Protein AF-A0A356QVY4-F1 (afdb_monomer)

Nearest PDB structures (foldseek):
  1sdi-assembly1_A  TM=8.792E-01  e=8.463E-07  Escherichia coli

Sequence (184 aa):
ARRGHGQPEPLRCALESILVLNENDTEMALGGVQGVYAGLPDIARKSPDPSAVERLRYAIAMIDIQKRLRRDTTAASRLRSQLEEIRDGKTIQDPVSPEGIAVFADIYSATVSLLSPKIVIRGSERHLKDETIVLKVRAVLLAGVRAAYLFHELGGRKWQILLGRKRLADSARRLLDAHSMGGY

Foldseek 3Di:
DAPPDDDPQLLQLLLQLLLVPDDLPPCNSQVHLRNCVVLLVLLLDPDHDPVSVLVVVLLLFLLVLLVVCVVVPVLVVVLVVLSVCCNVVVQDVGCPDLSNLQSLLVSLVVGSCVDPDHSDDDDDPVQVPDPSSSSSVSSSSSSSSSVSVSCVSVVHDSVCVVVVSVVSSVVSVVSNVVVVVPPD

Solvent-accessible surface area (backbone atoms only — not comparable to full-atom values): 10174 Å² total; per-residue (Å²): 113,91,70,90,65,72,62,70,60,34,50,40,25,38,45,50,29,55,64,55,81,81,69,88,48,62,48,72,43,34,47,41,69,66,22,48,46,87,54,29,65,59,47,36,43,92,75,67,52,76,66,44,53,48,52,50,50,51,55,52,41,26,40,51,32,36,56,47,40,72,70,36,59,67,61,40,50,51,54,49,52,54,45,50,50,41,64,74,64,57,71,50,88,44,56,78,37,75,65,25,24,42,54,38,19,50,52,23,59,78,47,65,63,74,47,60,69,75,86,80,83,88,60,61,68,80,49,69,71,35,64,71,51,46,28,48,50,34,22,52,51,41,18,47,28,44,51,31,45,53,38,42,75,75,70,47,54,76,64,53,58,71,75,32,45,66,62,49,15,53,52,28,42,52,53,53,52,50,54,70,72,62,76,124

Secondary structure (DSSP, 8-state):
--SS---HHHHHHHHHTTT--S---H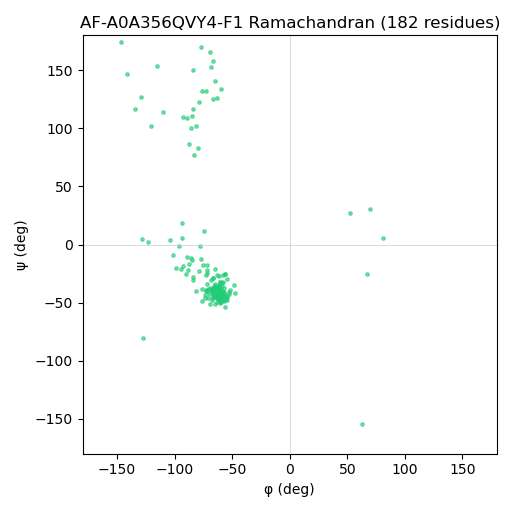HHHTTHHHHHGGGHHHHH-SS--HHHHHHHHHHHHHHHHHHHHHH-HHHHHHHHHHHHHHHHTT--S-TTSHHHHHHHHHHHHHTGGGSSS-------HHHHS-HHHHHHHHHHHHHHHHHHHHHHHTT--HHHHHH-HHHHHHHHHHHHHHHHHS--

Structure (mmCIF, N/CA/C/O backbone):
data_AF-A0A356QVY4-F1
#
_entry.id   AF-A0A356QVY4-F1
#
loop_
_atom_site.group_PDB
_atom_site.id
_atom_site.type_symbol
_atom_site.label_atom_id
_atom_site.label_alt_id
_atom_site.label_comp_id
_atom_site.labe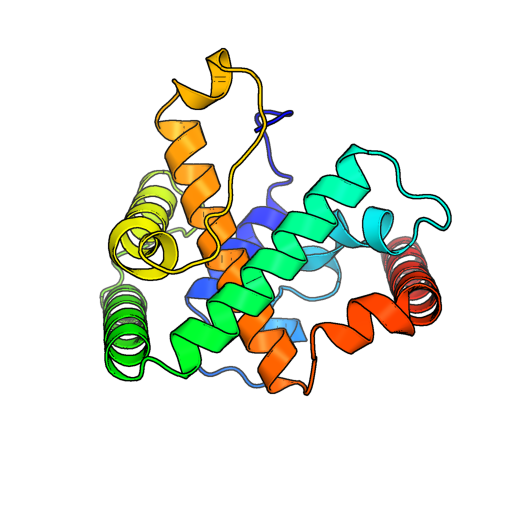l_asym_id
_atom_site.label_entity_id
_atom_site.label_seq_id
_atom_site.pdbx_PDB_ins_code
_atom_site.Cartn_x
_atom_site.Cartn_y
_atom_site.Cartn_z
_atom_site.occupancy
_atom_site.B_iso_or_equiv
_atom_site.auth_seq_id
_atom_site.auth_comp_id
_atom_site.auth_asym_id
_atom_site.auth_atom_id
_atom_site.pdbx_PDB_model_num
ATOM 1 N N . ALA A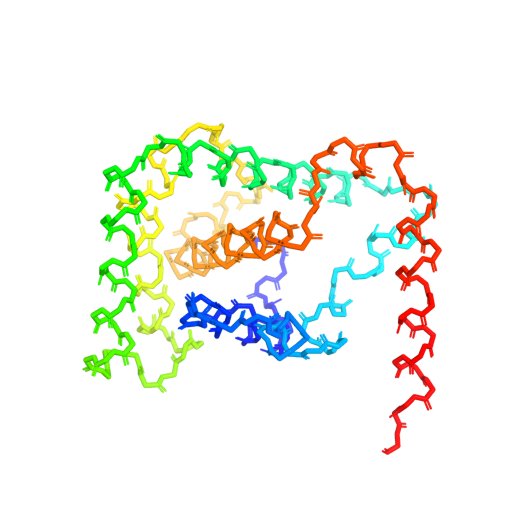 1 1 ? 13.465 5.519 3.111 1.00 36.59 1 ALA A N 1
ATOM 2 C CA . ALA A 1 1 ? 14.510 4.638 3.684 1.00 36.59 1 ALA A CA 1
ATOM 3 C C . ALA A 1 1 ? 15.919 4.873 3.114 1.00 36.59 1 ALA A C 1
ATOM 5 O O . ALA A 1 1 ? 16.826 5.065 3.909 1.00 36.59 1 ALA A O 1
ATOM 6 N N . ARG A 1 2 ? 16.149 4.871 1.783 1.00 35.56 2 ARG A N 1
ATOM 7 C CA . ARG A 1 2 ? 17.510 5.079 1.214 1.00 35.56 2 ARG A CA 1
ATOM 8 C C . ARG A 1 2 ? 17.842 6.491 0.715 1.00 35.56 2 ARG A C 1
ATOM 10 O O . ARG A 1 2 ? 19.018 6.788 0.589 1.00 35.56 2 ARG A O 1
ATOM 17 N N . ARG A 1 3 ? 16.852 7.344 0.420 1.00 38.41 3 ARG A N 1
ATOM 18 C CA . ARG A 1 3 ? 17.091 8.674 -0.186 1.00 38.41 3 ARG A CA 1
ATOM 19 C C . ARG A 1 3 ? 16.535 9.877 0.589 1.00 38.41 3 ARG A C 1
ATOM 21 O O . ARG A 1 3 ? 16.659 10.985 0.101 1.00 38.41 3 ARG A O 1
ATOM 28 N N . GLY A 1 4 ? 15.918 9.688 1.760 1.00 35.03 4 GLY A N 1
ATOM 29 C CA . GLY A 1 4 ? 15.381 10.792 2.585 1.00 35.03 4 GLY A CA 1
ATOM 30 C C . GLY A 1 4 ? 14.180 11.567 2.005 1.00 35.03 4 GLY A C 1
ATOM 31 O O . GLY A 1 4 ? 13.358 12.046 2.777 1.00 35.03 4 GLY A O 1
ATOM 32 N N . HIS A 1 5 ? 14.009 11.599 0.679 1.00 40.16 5 HIS A N 1
ATOM 33 C CA . HIS A 1 5 ? 12.967 12.341 -0.034 1.00 40.16 5 HIS A CA 1
ATOM 34 C C . HIS A 1 5 ? 12.227 11.420 -1.021 1.00 40.16 5 HIS A C 1
ATOM 36 O O . HIS A 1 5 ? 12.857 10.716 -1.815 1.00 40.16 5 HIS A O 1
ATOM 42 N N . GLY A 1 6 ? 10.895 11.379 -0.940 1.00 47.28 6 GLY A N 1
ATOM 43 C CA . GLY A 1 6 ? 10.041 10.913 -2.038 1.00 47.28 6 GLY A CA 1
ATOM 44 C C . GLY A 1 6 ? 9.813 12.074 -3.004 1.00 47.28 6 GLY A C 1
ATOM 45 O O . GLY A 1 6 ? 9.844 13.222 -2.566 1.00 47.28 6 GLY A O 1
ATOM 46 N N . GLN A 1 7 ? 9.624 11.803 -4.297 1.00 54.31 7 GLN A N 1
ATOM 47 C CA . GLN A 1 7 ? 9.154 12.850 -5.210 1.00 54.31 7 GLN A CA 1
ATOM 48 C C . GLN A 1 7 ? 7.783 13.350 -4.702 1.00 54.31 7 GLN A C 1
ATOM 50 O O . GLN A 1 7 ? 6.978 12.498 -4.302 1.00 54.31 7 GLN A O 1
ATOM 55 N N . PRO A 1 8 ? 7.544 14.673 -4.629 1.00 59.75 8 PRO A N 1
ATOM 56 C CA . PRO A 1 8 ? 6.391 15.238 -3.921 1.00 59.75 8 PRO A CA 1
ATOM 57 C C . PRO A 1 8 ? 5.054 14.703 -4.444 1.00 59.75 8 PRO A C 1
ATOM 59 O O . PRO A 1 8 ? 4.178 14.345 -3.660 1.00 59.75 8 PRO A O 1
ATOM 62 N N . GLU A 1 9 ? 4.934 14.573 -5.762 1.00 70.75 9 GLU A N 1
ATOM 63 C CA . GLU A 1 9 ? 3.690 14.268 -6.459 1.00 70.75 9 GLU A CA 1
ATOM 64 C C . GLU A 1 9 ? 3.301 12.784 -6.334 1.00 70.75 9 GLU A C 1
ATOM 66 O O . GLU A 1 9 ? 2.181 12.517 -5.895 1.00 70.75 9 GLU A O 1
ATOM 71 N N . PRO A 1 10 ? 4.189 11.793 -6.577 1.00 77.19 10 PRO A N 1
ATOM 72 C CA . PRO A 1 10 ? 3.863 10.387 -6.325 1.00 77.19 10 PRO A CA 1
ATOM 73 C C . PRO A 1 10 ? 3.565 10.085 -4.854 1.00 77.19 10 PRO A C 1
ATOM 75 O O . PRO A 1 10 ? 2.715 9.248 -4.553 1.00 77.19 10 PRO A O 1
ATOM 78 N N . LEU A 1 11 ? 4.260 10.748 -3.920 1.00 81.62 11 LEU A N 1
ATOM 79 C CA . LEU A 1 11 ? 3.994 10.572 -2.492 1.00 81.62 11 LEU A CA 1
ATOM 80 C C . LEU A 1 11 ? 2.617 11.124 -2.119 1.00 81.62 11 LEU A C 1
ATOM 82 O O . LEU A 1 11 ? 1.866 10.438 -1.429 1.00 81.62 11 LEU A O 1
ATOM 86 N N . ARG A 1 12 ? 2.291 12.332 -2.591 1.00 88.00 12 ARG A N 1
ATOM 87 C CA . ARG A 1 12 ? 0.981 12.951 -2.391 1.00 88.00 12 ARG A CA 1
ATOM 88 C C . ARG A 1 12 ? -0.136 12.055 -2.918 1.00 88.00 12 ARG A C 1
ATOM 90 O O . ARG A 1 12 ? -0.993 11.669 -2.131 1.00 88.00 12 ARG A O 1
ATOM 97 N N . CYS A 1 13 ? -0.050 11.625 -4.179 1.00 85.25 13 CYS A N 1
ATOM 98 C CA . CYS A 1 13 ? -1.049 10.743 -4.793 1.00 85.25 13 CYS A CA 1
ATOM 99 C C . CYS A 1 13 ? -1.214 9.436 -4.001 1.00 85.25 13 CYS A C 1
ATOM 101 O O . CYS A 1 13 ? -2.328 8.985 -3.747 1.00 85.25 13 CYS A O 1
ATOM 103 N N . ALA A 1 14 ? -0.105 8.833 -3.556 1.00 85.94 14 ALA A N 1
ATOM 104 C CA . ALA A 1 14 ? -0.154 7.613 -2.759 1.00 85.94 14 ALA A CA 1
ATOM 105 C C . ALA A 1 14 ? -0.886 7.823 -1.422 1.00 85.94 14 ALA A C 1
ATOM 107 O O . ALA A 1 14 ? -1.720 6.996 -1.055 1.00 85.94 14 ALA A O 1
ATOM 108 N N . LEU A 1 15 ? -0.600 8.907 -0.695 1.00 89.50 15 LEU A N 1
ATOM 109 C CA . LEU A 1 15 ? -1.249 9.178 0.592 1.00 89.50 15 LEU A CA 1
ATOM 110 C C . LEU A 1 15 ? -2.712 9.610 0.427 1.00 89.50 15 LEU A C 1
ATOM 112 O O . LEU A 1 15 ? -3.561 9.146 1.180 1.00 89.50 15 LEU A O 1
ATOM 116 N N . GLU A 1 16 ? -3.031 10.414 -0.585 1.00 89.12 16 GLU A N 1
ATOM 117 C CA . GLU A 1 16 ? -4.409 10.802 -0.915 1.00 89.12 16 GLU A CA 1
ATOM 118 C C . GLU A 1 16 ? -5.273 9.582 -1.258 1.00 89.12 16 GLU A C 1
ATOM 120 O O . GLU A 1 16 ? -6.401 9.472 -0.773 1.00 89.12 16 GLU A O 1
ATOM 125 N N . SER A 1 17 ? -4.711 8.593 -1.966 1.00 88.00 17 SER A N 1
ATOM 126 C CA . SER A 1 17 ? -5.421 7.353 -2.311 1.00 88.00 17 SER A CA 1
ATOM 127 C C . SER A 1 17 ? -5.972 6.591 -1.096 1.00 88.00 17 SER A C 1
ATOM 129 O O . SER A 1 17 ? -6.954 5.855 -1.224 1.00 88.00 17 SER A O 1
ATOM 131 N N . ILE A 1 18 ? -5.378 6.769 0.097 1.00 88.88 18 ILE A N 1
ATOM 132 C CA . ILE A 1 18 ? -5.818 6.130 1.349 1.00 88.88 18 ILE A CA 1
ATOM 133 C C . ILE A 1 18 ? -7.247 6.560 1.714 1.00 88.88 18 ILE A C 1
ATOM 135 O O . ILE A 1 18 ? -8.017 5.737 2.210 1.00 88.88 18 ILE A O 1
ATOM 139 N N . LEU A 1 19 ? -7.602 7.823 1.461 1.00 86.50 19 LEU A N 1
ATOM 140 C CA . LEU A 1 19 ? -8.903 8.405 1.818 1.00 86.50 19 LEU A CA 1
ATOM 141 C C . LEU A 1 19 ? -9.960 8.229 0.719 1.00 86.50 19 LEU A C 1
ATOM 143 O O . LEU A 1 19 ? -11.156 8.424 0.952 1.00 86.50 19 LEU A O 1
ATOM 147 N N . VAL A 1 20 ? -9.538 7.798 -0.466 1.00 83.12 20 VAL A N 1
ATOM 148 C CA . VAL A 1 20 ? -10.415 7.462 -1.583 1.00 83.12 20 VAL A CA 1
ATOM 149 C C . VAL A 1 20 ? -10.998 6.065 -1.348 1.00 83.12 20 VAL A C 1
ATOM 151 O O . VAL A 1 20 ? -10.455 5.064 -1.809 1.00 83.12 20 VAL A O 1
ATOM 154 N N . LEU A 1 21 ? -12.076 5.959 -0.566 1.00 74.06 21 LEU A N 1
ATOM 155 C CA . LEU A 1 21 ? -12.613 4.663 -0.106 1.00 74.06 21 LEU A CA 1
ATOM 156 C C . LEU A 1 21 ? -13.636 4.010 -1.049 1.00 74.06 21 LEU A C 1
ATOM 158 O O . LEU A 1 21 ? -13.847 2.803 -0.956 1.00 74.06 21 LEU A O 1
ATOM 162 N N . ASN A 1 22 ? -14.279 4.789 -1.924 1.00 66.00 22 ASN A N 1
ATOM 163 C CA . ASN A 1 22 ? -15.424 4.342 -2.732 1.00 66.00 22 ASN A CA 1
ATOM 164 C C . ASN A 1 22 ? -15.275 4.621 -4.240 1.00 66.00 22 ASN A C 1
ATOM 166 O O . ASN A 1 22 ? -16.228 4.398 -4.985 1.00 66.00 22 ASN A O 1
ATOM 170 N N . GLU A 1 23 ? -14.135 5.133 -4.711 1.00 61.88 23 GLU A N 1
ATOM 171 C CA . GLU A 1 23 ? -13.977 5.398 -6.145 1.00 61.88 23 GLU A CA 1
ATOM 172 C C . GLU A 1 23 ? -13.674 4.109 -6.903 1.00 61.88 23 GLU A C 1
ATOM 174 O O . GLU A 1 23 ? -12.690 3.415 -6.643 1.00 61.88 23 GLU A O 1
ATOM 179 N N . ASN A 1 24 ? -14.537 3.826 -7.878 1.00 56.84 24 ASN A N 1
ATOM 180 C CA . ASN A 1 24 ? -14.315 2.790 -8.882 1.00 56.84 24 ASN A CA 1
ATOM 181 C C . ASN A 1 24 ? -13.323 3.252 -9.964 1.00 56.84 24 ASN A C 1
ATOM 183 O O . ASN A 1 24 ? -12.853 2.430 -10.751 1.00 56.84 24 ASN A O 1
ATOM 187 N N . ASP A 1 25 ? -13.005 4.551 -10.006 1.00 67.62 25 ASP A N 1
ATOM 188 C CA . ASP A 1 25 ? -12.012 5.108 -10.913 1.00 67.62 25 ASP A CA 1
ATOM 189 C C . ASP A 1 25 ? -10.617 5.003 -10.290 1.00 67.62 25 ASP A C 1
ATOM 191 O O . ASP A 1 25 ? -10.204 5.765 -9.419 1.00 67.62 25 ASP A O 1
ATOM 195 N N . THR A 1 26 ? -9.886 3.992 -10.742 1.00 69.56 26 THR A N 1
ATOM 196 C CA . THR A 1 26 ? -8.538 3.697 -10.253 1.00 69.56 26 THR A CA 1
ATOM 197 C C . THR A 1 26 ? -7.512 4.706 -10.751 1.00 69.56 26 THR A C 1
ATOM 199 O O . THR A 1 26 ? -6.475 4.884 -10.114 1.00 69.56 26 THR A O 1
ATOM 202 N N . GLU A 1 27 ? -7.778 5.328 -11.901 1.00 72.12 27 GLU A N 1
ATOM 203 C CA . GLU A 1 27 ? -6.905 6.341 -12.473 1.00 72.12 27 GLU A CA 1
ATOM 204 C C . GLU A 1 27 ? -6.995 7.608 -11.629 1.00 72.12 27 GLU A C 1
ATOM 206 O O . GLU A 1 27 ? -5.965 8.113 -11.190 1.00 72.12 27 GLU A O 1
ATOM 211 N N . MET A 1 28 ? -8.210 8.034 -11.277 1.00 70.12 28 MET A N 1
ATOM 212 C CA . MET A 1 28 ? -8.427 9.133 -10.335 1.00 70.12 28 MET A CA 1
ATOM 213 C C . MET A 1 28 ? -7.830 8.825 -8.954 1.00 70.12 28 MET A C 1
ATOM 215 O O . MET A 1 28 ? -7.036 9.615 -8.442 1.00 70.12 28 MET A O 1
ATOM 219 N N . ALA A 1 29 ? -8.099 7.635 -8.402 1.00 73.94 29 ALA A N 1
ATOM 220 C CA . ALA A 1 29 ? -7.627 7.249 -7.071 1.00 73.94 29 ALA A CA 1
ATOM 221 C C . ALA A 1 29 ? -6.093 7.210 -6.935 1.00 73.94 29 ALA A C 1
ATOM 223 O O . ALA A 1 29 ? -5.569 7.361 -5.832 1.00 73.94 29 ALA A O 1
ATOM 224 N N . LEU A 1 30 ? -5.366 6.970 -8.031 1.00 76.62 30 LEU A N 1
ATOM 225 C CA . LEU A 1 30 ? -3.901 6.914 -8.048 1.00 76.62 30 LEU A CA 1
ATOM 226 C C . LEU A 1 30 ? -3.247 8.164 -8.651 1.00 76.62 30 LEU A C 1
ATOM 228 O O . LEU A 1 30 ? -2.025 8.177 -8.773 1.00 76.62 30 LEU A O 1
ATOM 232 N N . GLY A 1 31 ? -4.009 9.199 -9.021 1.00 74.62 31 GLY A N 1
ATOM 233 C CA . GLY A 1 31 ? -3.464 10.417 -9.635 1.00 74.62 31 GLY A CA 1
ATOM 234 C C . GLY A 1 31 ? -2.940 10.209 -11.063 1.00 74.62 31 GLY A C 1
ATOM 235 O O . GLY A 1 31 ? -1.968 10.840 -11.486 1.00 74.62 31 GLY A O 1
ATOM 236 N N . GLY A 1 32 ? -3.543 9.279 -11.801 1.00 78.94 32 GLY A N 1
ATOM 237 C CA . GLY A 1 32 ? -3.196 8.933 -13.173 1.00 78.94 32 GLY A CA 1
ATOM 238 C C . GLY A 1 32 ? -1.786 8.370 -13.324 1.00 78.94 32 GLY A C 1
ATOM 239 O O . GLY A 1 32 ? -1.189 7.817 -12.397 1.00 78.94 32 GLY A O 1
ATOM 240 N N . VAL A 1 33 ? -1.215 8.527 -14.521 1.00 76.81 33 VAL A N 1
ATOM 241 C CA . VAL A 1 33 ? 0.164 8.089 -14.802 1.00 76.81 33 VAL A CA 1
ATOM 242 C C . VAL A 1 33 ? 1.178 8.807 -13.903 1.00 76.81 33 VAL A C 1
ATOM 244 O O . VAL A 1 33 ? 2.169 8.195 -13.509 1.00 76.81 33 VAL A O 1
ATOM 247 N N . GLN A 1 34 ? 0.911 10.062 -13.526 1.00 75.06 34 GLN A N 1
ATOM 248 C CA . GLN A 1 34 ? 1.791 10.880 -12.685 1.00 75.06 34 GLN A CA 1
ATOM 249 C C . GLN A 1 34 ? 1.995 10.270 -11.295 1.00 75.06 34 GLN A C 1
ATOM 251 O O . GLN A 1 34 ? 3.130 10.146 -10.831 1.00 75.06 34 GLN A O 1
ATOM 256 N N . GLY A 1 35 ? 0.918 9.816 -10.649 1.00 75.69 35 GLY A N 1
ATOM 257 C CA . GLY A 1 35 ? 1.009 9.262 -9.298 1.00 75.69 35 GLY A CA 1
ATOM 258 C C . GLY A 1 35 ? 1.675 7.883 -9.227 1.00 75.69 35 GLY A C 1
ATOM 259 O O . GLY A 1 35 ? 2.245 7.526 -8.196 1.00 75.69 35 GLY A O 1
ATOM 260 N N . VAL A 1 36 ? 1.704 7.127 -10.333 1.00 79.88 36 VAL A N 1
ATOM 261 C CA . VAL A 1 36 ? 2.374 5.811 -10.401 1.00 79.88 36 VAL A CA 1
ATOM 262 C C . VAL A 1 36 ? 3.742 5.841 -11.086 1.00 79.88 36 VAL A C 1
ATOM 264 O O . VAL A 1 36 ? 4.479 4.850 -11.017 1.00 79.88 36 VAL A O 1
ATOM 267 N N . TYR A 1 37 ? 4.114 6.963 -11.715 1.00 79.56 37 TYR A N 1
ATOM 268 C CA . TYR A 1 37 ? 5.312 7.091 -12.551 1.00 79.56 37 TYR A CA 1
ATOM 269 C C . TYR A 1 37 ? 6.586 6.636 -11.836 1.00 79.56 37 TYR A C 1
ATOM 271 O O . TYR A 1 37 ? 7.388 5.904 -12.410 1.00 79.56 37 TYR A O 1
ATOM 279 N N . ALA A 1 38 ? 6.739 6.967 -10.550 1.00 80.44 38 ALA A N 1
ATOM 280 C CA . ALA A 1 38 ? 7.918 6.603 -9.764 1.00 80.44 38 ALA A CA 1
ATOM 281 C C . ALA A 1 38 ? 8.186 5.083 -9.696 1.00 80.44 38 ALA A C 1
ATOM 283 O O . ALA A 1 38 ? 9.334 4.674 -9.513 1.00 80.44 38 ALA A O 1
ATOM 284 N N . GLY A 1 39 ? 7.157 4.239 -9.843 1.00 80.31 39 GLY A N 1
ATOM 285 C CA . GLY A 1 39 ? 7.285 2.777 -9.836 1.00 80.31 39 GLY A CA 1
ATOM 286 C C . GLY A 1 39 ? 7.426 2.142 -11.224 1.00 80.31 39 GLY A C 1
ATOM 287 O O . GLY A 1 39 ? 7.936 1.023 -11.338 1.00 80.31 39 GLY A O 1
ATOM 288 N N . LEU A 1 40 ? 7.013 2.837 -12.290 1.00 83.38 40 LEU A N 1
ATOM 289 C CA . LEU A 1 40 ? 7.005 2.292 -13.652 1.00 83.38 40 LEU A CA 1
ATOM 290 C C . LEU A 1 40 ? 8.397 1.864 -14.160 1.00 83.38 40 LEU A C 1
ATOM 292 O O . LEU A 1 40 ? 8.483 0.775 -14.737 1.00 83.38 40 LEU A O 1
ATOM 296 N N . PRO A 1 41 ? 9.504 2.603 -13.917 1.00 85.06 41 PRO A N 1
ATOM 297 C CA . PRO A 1 41 ? 10.836 2.189 -14.359 1.00 85.06 41 PRO A CA 1
ATOM 298 C C . PRO A 1 41 ? 11.266 0.832 -13.798 1.00 85.06 41 PRO A C 1
ATOM 300 O O . PRO A 1 41 ? 11.907 0.045 -14.493 1.00 85.06 41 PRO A O 1
ATOM 303 N N . ASP A 1 42 ? 10.895 0.516 -12.557 1.00 84.00 42 ASP A N 1
ATOM 304 C CA . ASP A 1 42 ? 11.228 -0.769 -11.934 1.00 84.00 42 ASP A CA 1
ATOM 305 C C . ASP A 1 42 ? 10.428 -1.923 -12.532 1.00 84.00 42 ASP A C 1
ATOM 307 O O . ASP A 1 42 ? 10.924 -3.048 -12.682 1.00 84.00 42 ASP A O 1
ATOM 311 N N . ILE A 1 43 ? 9.186 -1.640 -12.920 1.00 85.00 43 ILE A N 1
ATOM 312 C CA . ILE A 1 43 ? 8.327 -2.608 -13.587 1.00 85.00 43 ILE A CA 1
ATOM 313 C C . ILE A 1 43 ? 8.817 -2.842 -15.023 1.00 85.00 43 ILE A C 1
ATOM 315 O O . ILE A 1 43 ? 8.868 -3.997 -15.441 1.00 85.00 43 ILE A O 1
ATOM 319 N N . ALA A 1 44 ? 9.247 -1.800 -15.739 1.00 85.69 44 ALA A N 1
ATOM 320 C CA . ALA A 1 44 ? 9.690 -1.865 -17.135 1.00 85.69 44 ALA A CA 1
ATOM 321 C C . ALA A 1 44 ? 11.053 -2.560 -17.345 1.00 85.69 44 ALA A C 1
ATOM 323 O O . ALA A 1 44 ? 11.394 -2.957 -18.465 1.00 85.69 44 ALA A O 1
ATOM 324 N N . ARG A 1 45 ? 11.863 -2.719 -16.289 1.00 82.50 45 ARG A N 1
ATOM 325 C CA . ARG A 1 45 ? 13.193 -3.344 -16.379 1.00 82.50 45 ARG A CA 1
ATOM 326 C C . ARG A 1 45 ? 13.114 -4.830 -16.734 1.00 82.50 45 ARG A C 1
ATOM 328 O O . ARG A 1 45 ? 12.532 -5.628 -16.000 1.00 82.50 45 ARG A O 1
ATOM 335 N N . LYS A 1 46 ? 13.816 -5.208 -17.810 1.00 76.38 46 LYS A N 1
ATOM 336 C CA . LYS A 1 46 ? 14.017 -6.610 -18.225 1.00 76.38 46 LYS A CA 1
ATOM 337 C C . LYS A 1 46 ? 14.895 -7.393 -17.240 1.00 76.38 46 LYS A C 1
ATOM 339 O O . LYS A 1 46 ? 14.605 -8.551 -16.971 1.00 76.38 46 LYS A O 1
ATOM 344 N N . SER A 1 47 ? 15.929 -6.750 -16.690 1.00 81.00 47 SER A N 1
ATOM 345 C CA . SER A 1 47 ? 16.810 -7.311 -15.657 1.00 81.00 47 SER A CA 1
ATOM 346 C C . SER A 1 47 ? 16.747 -6.430 -14.400 1.00 81.00 47 SER A C 1
ATOM 348 O O . SER A 1 47 ? 17.287 -5.319 -14.409 1.00 81.00 47 SER A O 1
ATOM 350 N N . PRO A 1 48 ? 16.001 -6.835 -13.356 1.00 78.50 48 PRO A N 1
ATOM 351 C CA . PRO A 1 48 ? 15.854 -6.045 -12.140 1.00 78.50 48 PRO A CA 1
ATOM 352 C C . PRO A 1 48 ? 17.113 -6.139 -11.269 1.00 78.50 48 PRO A C 1
ATOM 354 O O . PRO A 1 48 ? 17.605 -7.228 -10.985 1.00 78.50 48 PRO A O 1
ATOM 357 N N . ASP A 1 49 ? 17.603 -4.992 -10.797 1.00 84.75 49 ASP A N 1
ATOM 358 C CA . ASP A 1 49 ? 18.670 -4.947 -9.795 1.00 84.75 49 ASP A CA 1
ATOM 359 C C . ASP A 1 49 ? 18.170 -5.451 -8.418 1.00 84.75 49 ASP A C 1
ATOM 361 O O . ASP A 1 49 ? 16.954 -5.551 -8.195 1.00 84.75 49 ASP A O 1
ATOM 365 N N . PRO A 1 50 ? 19.065 -5.753 -7.455 1.00 85.06 50 PRO A N 1
ATOM 366 C CA . PRO A 1 50 ? 18.659 -6.245 -6.136 1.00 85.06 50 PRO A CA 1
ATOM 367 C C . PRO A 1 50 ? 17.646 -5.350 -5.406 1.00 85.06 50 PRO A C 1
ATOM 369 O O . PRO A 1 50 ? 16.809 -5.855 -4.656 1.00 85.06 50 PRO A O 1
ATOM 372 N N . SER A 1 51 ? 17.677 -4.035 -5.645 1.00 82.19 51 SER A N 1
ATOM 373 C CA . SER A 1 51 ? 16.749 -3.085 -5.024 1.00 82.19 51 SER A CA 1
ATOM 374 C C . SER A 1 51 ? 15.365 -3.141 -5.672 1.00 82.19 51 SER A C 1
ATOM 376 O O . SER A 1 51 ? 14.358 -3.054 -4.973 1.00 82.19 51 SER A O 1
ATOM 378 N N . ALA A 1 52 ? 15.291 -3.319 -6.992 1.00 82.19 52 ALA A N 1
ATOM 379 C CA . ALA A 1 52 ? 14.035 -3.548 -7.702 1.00 82.19 52 ALA A CA 1
ATOM 380 C C . ALA A 1 52 ? 13.386 -4.874 -7.268 1.00 82.19 52 ALA A C 1
ATOM 382 O O . ALA A 1 52 ? 12.180 -4.926 -7.025 1.00 82.19 52 ALA A O 1
ATOM 383 N N . VAL A 1 53 ? 14.184 -5.931 -7.075 1.00 83.88 53 VAL A N 1
ATOM 384 C CA . VAL A 1 53 ? 13.705 -7.219 -6.536 1.00 83.88 53 VAL A CA 1
ATOM 385 C C . VAL A 1 53 ? 13.175 -7.073 -5.104 1.00 83.88 53 VAL A C 1
ATOM 387 O O . VAL A 1 53 ? 12.195 -7.714 -4.724 1.00 83.88 53 VAL A O 1
ATOM 390 N N . GLU A 1 54 ? 13.813 -6.243 -4.284 1.00 85.81 54 GLU A N 1
ATOM 391 C CA . GLU A 1 54 ? 13.348 -5.933 -2.931 1.00 85.81 54 GLU A CA 1
ATOM 392 C C . GLU A 1 54 ? 12.015 -5.169 -2.938 1.00 85.81 54 GLU A C 1
ATOM 394 O O . GLU A 1 54 ? 11.084 -5.563 -2.236 1.00 85.81 54 GLU A O 1
ATOM 399 N N . ARG A 1 55 ? 11.872 -4.144 -3.790 1.00 85.94 55 ARG A N 1
ATOM 400 C CA . ARG A 1 55 ? 10.603 -3.414 -3.960 1.00 85.94 55 ARG A CA 1
ATOM 401 C C . ARG A 1 55 ? 9.476 -4.321 -4.450 1.00 85.94 55 ARG A C 1
ATOM 403 O O . ARG A 1 55 ? 8.366 -4.247 -3.928 1.00 85.94 55 ARG A O 1
ATOM 410 N N . LEU A 1 56 ? 9.766 -5.239 -5.375 1.00 85.38 56 LEU A N 1
ATOM 411 C CA . LEU A 1 56 ? 8.802 -6.247 -5.819 1.00 85.38 56 LEU A CA 1
ATOM 412 C C . LEU A 1 56 ? 8.366 -7.170 -4.671 1.00 85.38 56 LEU A C 1
ATOM 414 O O . LEU A 1 56 ? 7.184 -7.491 -4.553 1.00 85.38 56 LEU A O 1
ATOM 418 N N . ARG A 1 57 ? 9.294 -7.571 -3.792 1.00 87.06 57 ARG A N 1
ATOM 419 C CA . ARG A 1 57 ? 8.957 -8.346 -2.587 1.00 87.06 57 ARG A CA 1
ATOM 420 C C . ARG A 1 57 ? 8.034 -7.571 -1.650 1.00 87.06 57 ARG A C 1
ATOM 422 O O . ARG A 1 57 ? 7.083 -8.166 -1.148 1.00 87.06 57 ARG A O 1
ATOM 429 N N . TYR A 1 58 ? 8.260 -6.272 -1.458 1.00 89.38 58 TYR A N 1
ATOM 430 C CA . TYR A 1 58 ? 7.344 -5.430 -0.685 1.00 89.38 58 TYR A CA 1
ATOM 431 C C . TYR A 1 58 ? 5.955 -5.364 -1.327 1.00 89.38 58 TYR A C 1
ATOM 433 O O . TYR A 1 58 ? 4.966 -5.586 -0.634 1.00 89.38 58 TYR A O 1
ATOM 441 N N . ALA A 1 59 ? 5.865 -5.163 -2.645 1.00 89.25 59 ALA A N 1
ATOM 442 C CA . ALA A 1 59 ? 4.586 -5.163 -3.361 1.00 89.25 59 ALA A CA 1
ATOM 443 C C . ALA A 1 59 ? 3.821 -6.489 -3.197 1.00 89.25 59 ALA A C 1
ATOM 445 O O . ALA A 1 59 ? 2.630 -6.497 -2.889 1.00 89.25 59 ALA A O 1
ATOM 446 N N . ILE A 1 60 ? 4.513 -7.625 -3.329 1.00 90.62 60 ILE A N 1
ATOM 447 C CA . ILE A 1 60 ? 3.920 -8.952 -3.120 1.00 90.62 60 ILE A CA 1
ATOM 448 C C . ILE A 1 60 ? 3.441 -9.127 -1.672 1.00 90.62 60 ILE A C 1
ATOM 450 O O . ILE A 1 60 ? 2.342 -9.639 -1.457 1.00 90.62 60 ILE A O 1
ATOM 454 N N . ALA A 1 61 ? 4.235 -8.696 -0.689 1.00 92.00 61 ALA A N 1
ATOM 455 C CA . ALA A 1 61 ? 3.855 -8.761 0.718 1.00 92.00 61 ALA A CA 1
ATOM 456 C C . ALA A 1 61 ? 2.594 -7.929 1.001 1.00 92.00 61 ALA A C 1
ATOM 458 O O . ALA A 1 61 ? 1.692 -8.417 1.675 1.00 92.00 61 ALA A O 1
ATOM 459 N N . MET A 1 62 ? 2.486 -6.728 0.425 1.00 93.81 62 MET A N 1
ATOM 460 C CA . MET A 1 62 ? 1.298 -5.873 0.554 1.00 93.81 62 MET A CA 1
ATOM 461 C C . MET A 1 62 ? 0.046 -6.524 -0.050 1.00 93.81 62 MET A C 1
ATOM 463 O O . MET A 1 62 ? -1.017 -6.472 0.563 1.00 93.81 62 MET A O 1
ATOM 467 N N . ILE A 1 63 ? 0.166 -7.230 -1.181 1.00 93.31 63 ILE A N 1
ATOM 468 C CA . ILE A 1 63 ? -0.944 -8.012 -1.760 1.00 93.31 63 ILE A CA 1
ATOM 469 C C . ILE A 1 63 ? -1.364 -9.166 -0.841 1.00 93.31 63 ILE A C 1
ATOM 471 O O . ILE A 1 63 ? -2.552 -9.459 -0.707 1.00 93.31 63 ILE A O 1
ATOM 475 N N . ASP A 1 64 ? -0.413 -9.848 -0.205 1.00 93.75 64 ASP A N 1
ATOM 476 C CA . ASP A 1 64 ? -0.731 -10.944 0.714 1.00 93.75 64 ASP A CA 1
ATOM 477 C C . ASP A 1 64 ? -1.372 -10.436 2.021 1.00 93.75 64 ASP A C 1
ATOM 479 O O . ASP A 1 64 ? -2.319 -11.056 2.514 1.00 93.75 64 ASP A O 1
ATOM 483 N N . ILE A 1 65 ? -0.915 -9.293 2.542 1.00 94.00 65 ILE A N 1
ATOM 484 C CA . ILE A 1 65 ? -1.534 -8.587 3.674 1.00 94.00 65 ILE A CA 1
ATOM 485 C C . ILE A 1 65 ? -2.963 -8.175 3.326 1.00 94.00 65 ILE A C 1
ATOM 487 O O . ILE A 1 65 ? -3.884 -8.496 4.072 1.00 94.00 65 ILE A O 1
ATOM 491 N N . GLN A 1 66 ? -3.164 -7.531 2.174 1.00 93.81 66 GLN A N 1
ATOM 492 C CA . GLN A 1 66 ? -4.476 -7.095 1.702 1.00 93.81 66 GLN A CA 1
ATOM 493 C C . GLN A 1 66 ? -5.480 -8.252 1.652 1.00 93.81 66 GLN A C 1
ATOM 495 O O . GLN A 1 66 ? -6.602 -8.135 2.145 1.00 93.81 66 GLN A O 1
ATOM 500 N N . LYS A 1 67 ? -5.076 -9.408 1.117 1.00 93.25 67 LYS A N 1
ATOM 501 C CA . LYS A 1 67 ? -5.934 -10.601 1.075 1.00 93.25 67 LYS A CA 1
ATOM 502 C C . LYS A 1 67 ? -6.340 -11.095 2.458 1.00 93.25 67 LYS A C 1
ATOM 504 O O . LYS A 1 67 ? -7.446 -11.607 2.610 1.00 93.25 67 LYS A O 1
ATOM 509 N N . ARG A 1 68 ? -5.443 -11.011 3.442 1.00 93.31 68 ARG A N 1
ATOM 510 C CA . ARG A 1 68 ? -5.732 -11.419 4.823 1.00 93.31 68 ARG A CA 1
ATOM 511 C C . ARG A 1 68 ? -6.634 -10.412 5.510 1.00 93.31 68 ARG A C 1
ATOM 513 O O . ARG A 1 68 ? -7.615 -10.833 6.104 1.00 93.31 68 ARG A O 1
ATOM 520 N N . LEU A 1 69 ? -6.363 -9.120 5.337 1.00 91.88 69 LEU A N 1
ATOM 521 C CA . LEU A 1 69 ? -7.219 -8.056 5.845 1.00 91.88 69 LEU A CA 1
ATOM 522 C C . LEU A 1 69 ? -8.649 -8.203 5.306 1.00 91.88 69 LEU A C 1
ATOM 524 O O . LEU A 1 69 ? -9.584 -8.165 6.082 1.00 91.88 69 LEU A O 1
ATOM 528 N N . ARG A 1 70 ? -8.840 -8.513 4.014 1.00 90.62 70 ARG A N 1
ATOM 529 C CA . ARG A 1 70 ? -10.182 -8.792 3.456 1.00 90.62 70 ARG A CA 1
ATOM 530 C C . ARG A 1 70 ? -10.887 -10.015 4.040 1.00 90.62 70 ARG A C 1
ATOM 532 O O . ARG A 1 70 ? -12.108 -10.086 3.962 1.00 90.62 70 ARG A O 1
ATOM 539 N N . ARG A 1 71 ? -10.142 -11.003 4.538 1.00 92.00 71 ARG A N 1
ATOM 540 C CA . ARG A 1 71 ? -10.712 -12.205 5.170 1.00 92.00 71 ARG A CA 1
ATOM 541 C C . ARG A 1 71 ? -11.051 -11.970 6.638 1.00 92.00 71 ARG A C 1
ATOM 543 O O . ARG A 1 71 ? -11.955 -12.617 7.149 1.00 92.00 71 ARG A O 1
ATOM 550 N N . ASP A 1 72 ? -10.335 -11.065 7.291 1.00 91.94 72 ASP A N 1
ATOM 551 C CA . ASP A 1 72 ? -10.621 -10.612 8.645 1.00 91.94 72 ASP A CA 1
ATOM 552 C C . ASP A 1 72 ? -11.619 -9.448 8.590 1.00 91.94 72 ASP A C 1
ATOM 554 O O . ASP A 1 72 ? -11.251 -8.273 8.533 1.00 91.94 72 ASP A O 1
ATOM 558 N N . THR A 1 73 ? -12.910 -9.782 8.560 1.00 88.50 73 THR A N 1
ATOM 559 C CA . THR A 1 73 ? -13.997 -8.796 8.457 1.00 88.50 73 THR A CA 1
ATOM 560 C C . THR A 1 73 ? -13.971 -7.782 9.596 1.00 88.50 73 THR A C 1
ATOM 562 O O . THR A 1 73 ? -14.308 -6.619 9.381 1.00 88.50 73 THR A O 1
ATOM 565 N N . THR A 1 74 ? -13.528 -8.192 10.785 1.00 90.50 74 THR A N 1
ATOM 566 C CA . THR A 1 74 ? -13.413 -7.321 11.956 1.00 90.50 74 THR A CA 1
ATOM 567 C C . THR A 1 74 ? -12.304 -6.292 11.758 1.00 90.50 74 THR A C 1
ATOM 569 O O . THR A 1 74 ? -12.546 -5.091 11.895 1.00 90.50 74 THR A O 1
ATOM 572 N N . ALA A 1 75 ? -11.099 -6.730 11.379 1.00 88.38 75 ALA A N 1
ATOM 573 C CA . ALA A 1 75 ? -9.984 -5.824 11.115 1.00 88.38 75 ALA A CA 1
ATOM 574 C C . ALA A 1 75 ? -10.260 -4.898 9.918 1.00 88.38 75 ALA A C 1
ATOM 576 O O . ALA A 1 75 ? -9.950 -3.708 9.981 1.00 88.38 75 ALA A O 1
ATOM 577 N N . ALA A 1 76 ? -10.881 -5.415 8.852 1.00 89.94 76 ALA A N 1
ATOM 578 C CA . ALA A 1 76 ? -11.276 -4.614 7.696 1.00 89.94 76 ALA A CA 1
ATOM 579 C C . ALA A 1 76 ? -12.328 -3.557 8.050 1.00 89.94 76 ALA A C 1
ATOM 581 O O . ALA A 1 76 ? -12.182 -2.405 7.644 1.00 89.94 76 ALA A O 1
ATOM 582 N N . SER A 1 77 ? -13.359 -3.925 8.819 1.00 89.88 77 SER A N 1
ATOM 583 C CA . SER A 1 77 ? -14.392 -2.982 9.258 1.00 89.88 77 SER A CA 1
ATOM 584 C C . SER A 1 77 ? -13.795 -1.891 10.136 1.00 89.88 77 SER A C 1
ATOM 586 O O . SER A 1 77 ? -14.075 -0.719 9.916 1.00 89.88 77 SER A O 1
ATOM 588 N N . ARG A 1 78 ? -12.923 -2.255 11.084 1.00 90.19 78 ARG A N 1
ATOM 589 C CA . ARG A 1 78 ? -12.243 -1.286 11.949 1.00 90.19 78 ARG A CA 1
ATOM 590 C C . ARG A 1 78 ? -11.397 -0.303 11.142 1.00 90.19 78 ARG A C 1
ATOM 592 O O . ARG A 1 78 ? -11.517 0.898 11.352 1.00 90.19 78 ARG A O 1
ATOM 599 N N . LEU A 1 79 ? -10.571 -0.803 10.219 1.00 91.19 79 LEU A N 1
ATOM 600 C CA . LEU A 1 79 ? -9.762 0.053 9.352 1.00 91.19 79 LEU A CA 1
ATOM 601 C C . LEU A 1 79 ? -10.645 1.003 8.538 1.00 91.19 79 LEU A C 1
ATOM 603 O O . LEU A 1 79 ? -10.353 2.191 8.462 1.00 91.19 79 LEU A O 1
ATOM 607 N N . ARG A 1 80 ? -11.733 0.489 7.954 1.00 89.81 80 ARG A N 1
ATOM 608 C CA . ARG A 1 80 ? -12.670 1.302 7.176 1.00 89.81 80 ARG A CA 1
ATOM 609 C C . ARG A 1 80 ? -13.287 2.415 8.022 1.00 89.81 80 ARG A C 1
ATOM 611 O O . ARG A 1 80 ? -13.228 3.561 7.599 1.00 89.81 80 ARG A O 1
ATOM 618 N N . SER A 1 81 ? -13.799 2.099 9.212 1.00 90.38 81 SER A N 1
ATOM 619 C CA . SER A 1 81 ? -14.394 3.100 10.105 1.00 90.38 81 SER A CA 1
ATOM 620 C C . SER A 1 81 ? -13.393 4.183 10.508 1.00 90.38 81 SER A C 1
ATOM 622 O O . SER A 1 81 ? -13.734 5.358 10.470 1.00 90.38 81 SER A O 1
ATOM 624 N N . GLN A 1 82 ? -12.143 3.814 10.816 1.00 90.12 82 GLN A N 1
ATOM 625 C CA . GLN A 1 82 ? -11.095 4.795 11.128 1.00 90.12 82 GLN A CA 1
ATOM 626 C C . GLN A 1 82 ? -10.801 5.724 9.941 1.00 90.12 82 GLN A C 1
ATOM 628 O O . GLN A 1 82 ? -10.615 6.924 10.124 1.00 90.12 82 GLN A O 1
ATOM 633 N N . LEU A 1 83 ? -10.765 5.186 8.719 1.00 90.25 83 LEU A N 1
ATOM 634 C CA . LEU A 1 83 ? -10.538 5.989 7.516 1.00 90.25 83 LEU A CA 1
ATOM 635 C C . LEU A 1 83 ? -11.728 6.906 7.191 1.00 90.25 83 LEU A C 1
ATOM 637 O O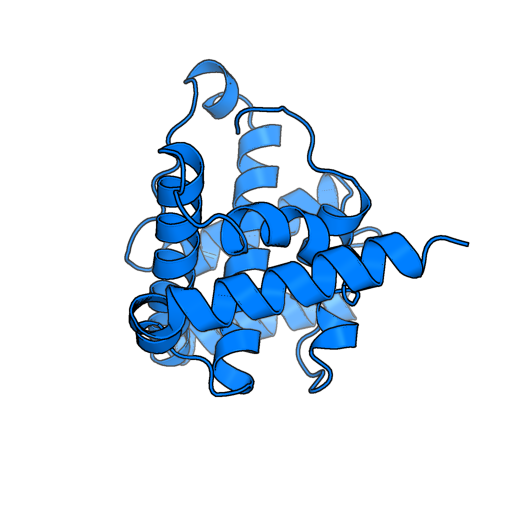 . LEU A 1 83 ? -11.512 8.037 6.762 1.00 90.25 83 LEU A O 1
ATOM 641 N N . GLU A 1 84 ? -12.963 6.445 7.406 1.00 90.06 84 GLU A N 1
ATOM 642 C CA . GLU A 1 84 ? -14.180 7.253 7.235 1.00 90.06 84 GLU A CA 1
ATOM 643 C C . GLU A 1 84 ? -14.228 8.405 8.250 1.00 90.06 84 GLU A C 1
ATOM 645 O O . GLU A 1 84 ? -14.465 9.546 7.859 1.00 90.06 84 GLU A O 1
ATOM 650 N N . GLU A 1 85 ? -13.898 8.143 9.518 1.00 89.56 85 GLU A N 1
ATOM 651 C CA . GLU A 1 85 ? -13.820 9.169 10.566 1.00 89.56 85 GLU A CA 1
ATOM 652 C C . GLU A 1 85 ? -12.800 10.262 10.224 1.00 89.56 85 GLU A C 1
ATOM 654 O O . GLU A 1 85 ? -13.100 11.448 10.334 1.00 89.56 85 GLU A O 1
ATOM 659 N N . ILE A 1 86 ? -11.614 9.883 9.743 1.00 88.69 86 ILE A N 1
ATOM 660 C CA . ILE A 1 86 ? -10.572 10.841 9.347 1.00 88.69 86 ILE A CA 1
ATOM 661 C C . ILE A 1 86 ? -11.002 11.679 8.143 1.00 88.69 86 ILE A C 1
ATOM 663 O O . ILE A 1 86 ? -10.768 12.891 8.121 1.00 88.69 86 ILE A O 1
ATOM 667 N N . ARG A 1 87 ? -11.614 11.036 7.140 1.00 85.50 87 ARG A N 1
ATOM 668 C CA . ARG A 1 87 ? -12.113 11.704 5.933 1.00 85.50 87 ARG A CA 1
ATOM 669 C C . ARG A 1 87 ? -13.186 12.736 6.288 1.00 85.50 87 ARG A C 1
ATOM 671 O O . ARG A 1 87 ? -13.117 13.868 5.816 1.00 85.50 87 ARG A O 1
ATOM 678 N N . ASP A 1 88 ? -14.152 12.357 7.120 1.00 84.69 88 ASP A N 1
ATOM 679 C CA . ASP A 1 88 ? -15.330 13.181 7.414 1.00 84.69 88 ASP A CA 1
ATOM 680 C C . ASP A 1 88 ? -15.058 14.214 8.520 1.00 84.69 88 ASP A C 1
ATOM 682 O O . ASP A 1 88 ? -15.598 15.322 8.497 1.00 84.69 88 ASP A O 1
ATOM 686 N N . GLY A 1 89 ? -14.171 13.890 9.463 1.00 79.06 89 GLY A N 1
ATOM 687 C CA . GLY A 1 89 ? -13.816 14.727 10.608 1.00 79.06 89 GLY A CA 1
ATOM 688 C C . GLY A 1 89 ? -12.859 15.882 10.298 1.00 79.06 89 GLY A C 1
ATOM 689 O O . GLY A 1 89 ? -12.526 16.641 11.207 1.00 79.06 89 GLY A O 1
ATOM 690 N N . LYS A 1 90 ? -12.395 16.030 9.045 1.00 71.25 90 LYS A N 1
ATOM 691 C CA . LYS A 1 90 ? -11.352 17.000 8.638 1.00 71.25 90 LYS A CA 1
ATOM 692 C C . LYS A 1 90 ? -10.073 16.903 9.484 1.00 71.25 90 LYS A C 1
ATOM 694 O O . LYS A 1 90 ? -9.345 17.884 9.631 1.00 71.25 90 LYS A O 1
ATOM 699 N N . THR A 1 91 ? -9.795 15.723 10.042 1.00 78.75 91 THR A N 1
ATOM 700 C CA . THR A 1 91 ? -8.635 15.472 10.912 1.00 78.75 91 THR A CA 1
ATOM 701 C C . THR A 1 91 ? -7.321 15.727 10.178 1.00 78.75 91 THR A C 1
ATOM 703 O O . THR A 1 91 ? -6.348 16.175 10.776 1.00 78.75 91 THR A O 1
ATOM 706 N N . ILE A 1 92 ? -7.305 15.472 8.869 1.00 84.31 92 ILE A N 1
ATOM 707 C CA . ILE A 1 92 ? -6.167 15.722 7.990 1.00 84.31 92 ILE A CA 1
ATOM 708 C C . ILE A 1 92 ? -6.519 16.886 7.063 1.00 84.31 92 ILE A C 1
ATOM 710 O O . ILE A 1 92 ? -7.403 16.761 6.218 1.00 84.31 92 ILE A O 1
ATOM 714 N N . GLN A 1 93 ? -5.814 18.009 7.218 1.00 83.00 93 GLN A N 1
ATOM 715 C CA . GLN A 1 93 ? -5.908 19.148 6.294 1.00 83.00 93 GLN A CA 1
ATOM 716 C C . GLN A 1 93 ? -5.043 18.936 5.046 1.00 83.00 93 GLN A C 1
ATOM 718 O O . GLN A 1 93 ? -5.478 19.246 3.941 1.00 83.00 93 GLN A O 1
ATOM 723 N N . ASP A 1 94 ? -3.840 18.380 5.220 1.00 88.56 94 ASP A N 1
ATOM 724 C CA . ASP A 1 94 ? -2.944 17.996 4.129 1.00 88.56 94 ASP A CA 1
ATOM 725 C C . ASP A 1 94 ? -2.362 16.585 4.379 1.00 88.56 94 ASP A C 1
ATOM 727 O O . ASP A 1 94 ? -1.629 16.389 5.351 1.00 88.56 94 ASP A O 1
ATOM 731 N N . PRO A 1 95 ? -2.649 15.590 3.515 1.00 87.50 95 PRO A N 1
ATOM 732 C CA . PRO A 1 95 ? -2.151 14.216 3.645 1.00 87.50 95 PRO A CA 1
ATOM 733 C C . PRO A 1 95 ? -0.629 14.066 3.726 1.00 87.50 95 PRO A C 1
ATOM 735 O O . PRO A 1 95 ? -0.151 13.079 4.286 1.00 87.50 95 PRO A O 1
ATOM 738 N N . VAL A 1 96 ? 0.141 15.013 3.174 1.00 89.88 96 VAL A N 1
ATOM 739 C CA . VAL A 1 96 ? 1.616 14.973 3.220 1.00 89.88 96 VAL A CA 1
ATOM 740 C C . VAL A 1 96 ? 2.214 15.798 4.362 1.00 89.88 96 VAL A C 1
ATOM 742 O O . VAL A 1 96 ? 3.442 15.812 4.506 1.00 89.88 96 VAL A O 1
ATOM 745 N N . SER A 1 97 ? 1.392 16.472 5.174 1.00 92.06 97 SER A N 1
ATOM 746 C CA . SER A 1 97 ? 1.887 17.182 6.356 1.00 92.06 97 SER A CA 1
ATOM 747 C C . SER A 1 97 ? 2.421 16.190 7.400 1.00 92.06 97 SER A C 1
ATOM 749 O O . SER A 1 97 ? 2.043 15.012 7.387 1.00 92.06 97 SER A O 1
ATOM 751 N N . PRO A 1 98 ? 3.307 16.619 8.318 1.00 91.62 98 PRO A N 1
ATOM 752 C CA . PRO A 1 98 ? 3.764 15.771 9.419 1.00 91.62 98 PRO A CA 1
ATOM 753 C C . PRO A 1 98 ? 2.609 15.145 10.213 1.00 91.62 98 PRO A C 1
ATOM 755 O O . PRO A 1 98 ? 2.674 13.965 10.551 1.00 91.62 98 PRO A O 1
ATOM 758 N N . GLU A 1 99 ? 1.537 15.905 10.442 1.00 92.31 99 GLU A N 1
ATOM 759 C CA . GLU A 1 99 ? 0.333 15.469 11.150 1.00 92.31 99 GLU A CA 1
ATOM 760 C C . GLU A 1 99 ? -0.436 14.417 10.343 1.00 92.31 99 GLU A C 1
ATOM 762 O O . GLU A 1 99 ? -0.757 13.355 10.873 1.00 92.31 99 GLU A O 1
ATOM 767 N N . GLY A 1 100 ? -0.670 14.658 9.046 1.00 92.69 100 GLY A N 1
ATOM 768 C CA . GLY A 1 100 ? -1.331 13.687 8.168 1.00 92.69 100 GLY A CA 1
ATOM 769 C C . GLY A 1 100 ? -0.558 12.370 8.075 1.00 92.69 100 GLY A C 1
ATOM 770 O O . GLY A 1 100 ? -1.122 11.283 8.220 1.00 92.69 100 GLY A O 1
ATOM 771 N N . ILE A 1 101 ? 0.765 12.461 7.930 1.00 93.69 101 ILE A N 1
ATOM 772 C CA . ILE A 1 101 ? 1.662 11.302 7.911 1.00 93.69 101 ILE A CA 1
ATOM 773 C C . ILE A 1 101 ? 1.612 10.537 9.238 1.00 93.69 101 ILE A C 1
ATOM 775 O O . ILE A 1 101 ? 1.585 9.304 9.216 1.00 93.69 101 ILE A O 1
ATOM 779 N N . ALA A 1 102 ? 1.603 11.234 10.378 1.00 94.44 102 ALA A N 1
ATOM 780 C CA . ALA A 1 102 ? 1.508 10.608 11.694 1.00 94.44 102 ALA A CA 1
ATOM 7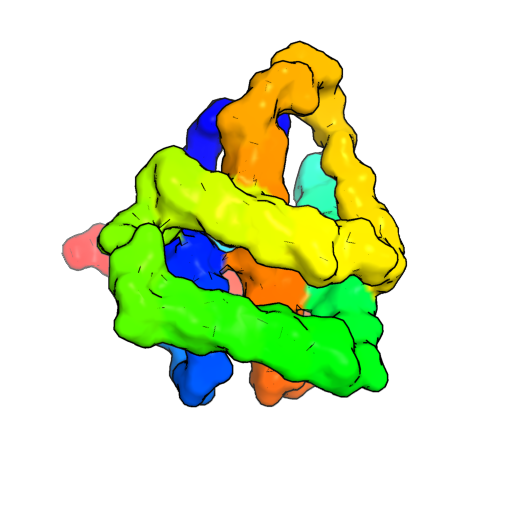81 C C . ALA A 1 102 ? 0.185 9.843 11.852 1.00 94.44 102 ALA A C 1
ATOM 783 O O . ALA A 1 102 ? 0.204 8.661 12.193 1.00 94.44 102 ALA A O 1
ATOM 784 N N . VAL A 1 103 ? -0.941 10.457 11.475 1.00 94.75 103 VAL A N 1
ATOM 785 C CA . VAL A 1 103 ? -2.261 9.810 11.509 1.00 94.75 103 VAL A CA 1
ATOM 786 C C . VAL A 1 103 ? -2.273 8.526 10.670 1.00 94.75 103 VAL A C 1
ATOM 788 O O . VAL A 1 103 ? -2.673 7.465 11.154 1.00 94.75 103 VAL A O 1
ATOM 791 N N . PHE A 1 104 ? -1.768 8.558 9.432 1.00 95.00 104 PHE A N 1
ATOM 792 C CA . PHE A 1 104 ? -1.680 7.347 8.604 1.00 95.00 104 PHE A CA 1
ATOM 793 C C . PHE A 1 104 ? -0.728 6.291 9.182 1.00 95.00 104 PHE A C 1
ATOM 795 O O . PHE A 1 104 ? -0.988 5.086 9.083 1.00 95.00 104 PHE A O 1
ATOM 802 N N . ALA A 1 105 ? 0.377 6.713 9.793 1.00 94.50 105 ALA A N 1
ATOM 803 C CA . ALA A 1 105 ? 1.319 5.810 10.439 1.00 94.50 105 ALA A CA 1
ATOM 804 C C . ALA A 1 105 ? 0.712 5.101 11.661 1.00 94.50 105 ALA A C 1
ATOM 806 O O . ALA A 1 105 ? 1.003 3.918 11.892 1.00 94.50 105 ALA A O 1
ATOM 807 N N . ASP A 1 106 ? -0.147 5.786 12.410 1.00 94.38 106 ASP A N 1
ATOM 808 C CA . ASP A 1 106 ? -0.858 5.229 13.558 1.00 94.38 106 ASP A CA 1
ATOM 809 C C . ASP A 1 106 ? -1.914 4.218 13.121 1.00 94.38 106 ASP A C 1
ATOM 811 O O . ASP A 1 106 ? -1.960 3.109 13.660 1.00 94.38 106 ASP A O 1
ATOM 815 N N . ILE A 1 107 ? -2.674 4.521 12.063 1.00 93.56 107 ILE A N 1
ATOM 816 C CA . ILE A 1 107 ? -3.607 3.561 11.454 1.00 93.56 107 ILE A CA 1
ATOM 817 C C . ILE A 1 107 ? -2.866 2.300 11.018 1.00 93.56 107 ILE A C 1
ATOM 819 O O . ILE A 1 107 ? -3.288 1.189 11.354 1.00 93.56 107 ILE A O 1
ATOM 823 N N . TYR A 1 108 ? -1.743 2.446 10.304 1.00 94.06 108 TYR A N 1
ATOM 824 C CA . TYR A 1 108 ? -0.919 1.307 9.901 1.00 94.06 108 TYR A CA 1
ATOM 825 C C . TYR A 1 108 ? -0.512 0.469 11.116 1.00 94.06 108 TYR A C 1
ATOM 827 O O . TYR A 1 108 ? -0.638 -0.757 11.098 1.00 94.06 108 TYR A O 1
ATOM 835 N N . SER A 1 109 ? -0.043 1.123 12.180 1.00 92.62 109 SER A N 1
ATOM 836 C CA . SER A 1 109 ? 0.427 0.459 13.397 1.00 92.62 109 SER A CA 1
ATOM 837 C C . SER A 1 109 ? -0.703 -0.294 14.104 1.00 92.62 109 SER A C 1
ATOM 839 O O . SER A 1 109 ? -0.517 -1.451 14.477 1.00 92.62 109 SER A O 1
ATOM 841 N N . ALA A 1 110 ? -1.889 0.305 14.202 1.00 91.25 110 ALA A N 1
ATOM 842 C CA . ALA A 1 110 ? -3.051 -0.276 14.869 1.00 91.25 110 ALA A CA 1
ATOM 843 C C . ALA A 1 110 ? -3.754 -1.390 14.071 1.00 91.25 110 ALA A C 1
ATOM 845 O O . ALA A 1 110 ? -4.536 -2.145 14.651 1.00 91.25 110 ALA A O 1
ATOM 846 N N . THR A 1 111 ? -3.509 -1.497 12.759 1.00 90.00 111 THR A N 1
ATOM 847 C CA . THR A 1 111 ? -4.233 -2.427 11.874 1.00 90.00 111 THR A CA 1
ATOM 848 C C . THR A 1 111 ? -3.282 -3.312 11.066 1.00 90.00 111 THR A C 1
ATOM 850 O O . THR A 1 111 ? -3.019 -4.462 11.421 1.00 90.00 111 THR A O 1
ATOM 853 N N . VAL A 1 112 ? -2.726 -2.775 9.982 1.00 90.31 112 VAL A N 1
ATOM 854 C CA . VAL A 1 112 ? -1.921 -3.484 8.986 1.00 90.31 112 VAL A CA 1
ATOM 855 C C . VAL A 1 112 ? -0.696 -4.147 9.611 1.00 90.31 112 VAL A C 1
ATOM 857 O O . VAL A 1 112 ? -0.368 -5.287 9.275 1.00 90.31 112 VAL A O 1
ATOM 860 N N . SER A 1 113 ? -0.040 -3.468 10.554 1.00 89.75 113 SER A N 1
ATOM 861 C CA . SER A 1 113 ? 1.184 -3.954 11.190 1.00 89.75 113 SER A CA 1
ATOM 862 C C . SER A 1 113 ? 0.972 -5.226 12.007 1.00 89.75 113 SER A C 1
ATOM 864 O O . SER A 1 113 ? 1.934 -5.961 12.228 1.00 89.75 113 SER A O 1
ATOM 866 N N . LEU A 1 114 ? -0.265 -5.521 12.424 1.00 89.56 114 LEU A N 1
ATOM 867 C CA . LEU A 1 114 ? -0.621 -6.705 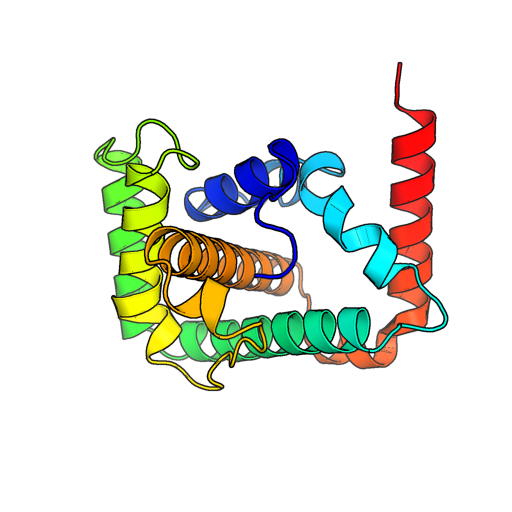13.209 1.00 89.56 114 LEU A CA 1
ATOM 868 C C . LEU A 1 114 ? -0.718 -7.961 12.337 1.00 89.56 114 LEU A C 1
ATOM 870 O O . LEU A 1 114 ? -0.482 -9.071 12.815 1.00 89.56 114 LEU A O 1
ATOM 874 N N . LEU A 1 115 ? -0.946 -7.796 11.034 1.00 88.94 115 LEU A N 1
ATOM 875 C CA . LEU A 1 115 ? -1.090 -8.895 10.089 1.00 88.94 115 LEU A CA 1
ATOM 876 C C . LEU A 1 115 ? 0.260 -9.527 9.713 1.00 88.94 115 LEU A C 1
ATOM 878 O O . LEU A 1 115 ? 1.342 -9.039 10.050 1.00 88.94 115 LEU A O 1
ATOM 882 N N . SER A 1 116 ? 0.179 -10.666 9.028 1.00 84.81 116 SER A N 1
ATOM 883 C CA . SER A 1 116 ? 1.315 -11.359 8.412 1.00 84.81 116 SER A CA 1
ATOM 884 C C . SER A 1 116 ? 1.154 -11.377 6.890 1.00 84.81 116 SER A C 1
ATOM 886 O O . SER A 1 116 ? 0.019 -11.404 6.430 1.00 84.81 116 SER A O 1
ATOM 888 N N . PRO A 1 117 ? 2.228 -11.450 6.087 1.00 87.56 117 PRO A N 1
ATOM 889 C CA . PRO A 1 117 ? 3.635 -11.405 6.489 1.00 87.56 117 PRO A CA 1
ATOM 890 C C . PRO A 1 117 ? 4.048 -10.023 7.014 1.00 87.56 117 PRO A C 1
ATOM 892 O O . PRO A 1 117 ? 3.493 -9.010 6.605 1.00 87.56 117 PRO A O 1
ATOM 895 N N . LYS A 1 118 ? 5.050 -9.973 7.897 1.00 84.75 118 LYS A N 1
ATOM 896 C CA . LYS A 1 118 ? 5.645 -8.698 8.320 1.00 84.75 118 LYS A CA 1
ATOM 897 C C . LYS A 1 118 ? 6.493 -8.123 7.184 1.00 84.75 118 LYS A C 1
ATOM 899 O O . LYS A 1 118 ? 7.329 -8.826 6.614 1.00 84.75 118 LYS A O 1
ATOM 904 N N . ILE A 1 119 ? 6.306 -6.840 6.877 1.00 85.44 119 ILE A N 1
ATOM 905 C CA . ILE A 1 119 ? 7.163 -6.113 5.933 1.00 85.44 119 ILE A CA 1
ATOM 906 C C . ILE A 1 119 ? 8.418 -5.666 6.683 1.00 85.44 119 ILE A C 1
ATOM 908 O O . ILE A 1 119 ? 8.391 -4.701 7.442 1.00 85.44 119 ILE A O 1
ATOM 912 N N . VAL A 1 120 ? 9.523 -6.386 6.487 1.00 80.88 120 VAL A N 1
ATOM 913 C CA . VAL A 1 120 ? 10.818 -6.046 7.091 1.00 80.88 120 VAL A CA 1
ATOM 914 C C . VAL A 1 120 ? 11.574 -5.116 6.157 1.00 80.88 120 VAL A C 1
ATOM 916 O O . VAL A 1 120 ? 12.062 -5.545 5.112 1.00 80.88 120 VAL A O 1
ATOM 919 N N . ILE A 1 121 ? 11.687 -3.849 6.542 1.00 78.94 121 ILE A N 1
ATOM 920 C CA . ILE A 1 121 ? 12.372 -2.839 5.737 1.00 78.94 121 ILE A CA 1
ATOM 921 C C . ILE A 1 121 ? 13.865 -2.902 6.013 1.00 78.94 121 ILE A C 1
ATOM 923 O O . ILE A 1 121 ? 14.317 -2.634 7.123 1.00 78.94 121 ILE A O 1
ATOM 927 N N . ARG A 1 122 ? 14.642 -3.231 4.980 1.00 72.38 122 ARG A N 1
ATOM 928 C CA . ARG A 1 122 ? 16.103 -3.278 5.062 1.00 72.38 122 ARG A CA 1
ATOM 929 C C . ARG A 1 122 ? 16.695 -1.930 4.646 1.00 72.38 122 ARG A C 1
ATOM 931 O O . ARG A 1 122 ? 16.668 -1.543 3.475 1.00 72.38 122 ARG A O 1
ATOM 938 N N . GLY A 1 123 ? 17.237 -1.202 5.616 1.00 67.12 123 GLY A N 1
ATOM 939 C CA . GLY A 1 123 ? 17.870 0.103 5.422 1.00 67.12 123 GLY A CA 1
ATOM 940 C C . GLY A 1 123 ? 19.034 0.319 6.385 1.00 67.12 123 GLY A C 1
ATOM 941 O O . GLY A 1 123 ? 19.285 -0.504 7.258 1.00 67.12 123 GLY A O 1
ATOM 942 N N . SER A 1 124 ? 19.751 1.428 6.217 1.00 56.78 124 SER A N 1
ATOM 943 C CA . SER A 1 124 ? 20.799 1.851 7.147 1.00 56.78 124 SER A CA 1
ATOM 944 C C . SER A 1 124 ? 20.195 2.153 8.522 1.00 56.78 124 SER A C 1
ATOM 946 O O . SER A 1 124 ? 19.286 2.980 8.611 1.00 56.78 124 SER A O 1
ATOM 948 N N . GLU A 1 125 ? 20.722 1.535 9.585 1.00 53.50 125 GLU A N 1
ATOM 949 C CA . GLU A 1 125 ? 20.243 1.693 10.973 1.00 53.50 125 GLU A CA 1
ATOM 950 C C . GLU A 1 125 ? 20.060 3.159 11.388 1.00 53.50 125 GLU A C 1
ATOM 952 O O . GLU A 1 125 ? 19.109 3.490 12.090 1.00 53.50 125 GLU A O 1
ATOM 957 N N . ARG A 1 126 ? 20.916 4.063 10.889 1.00 55.34 126 ARG A N 1
ATOM 958 C CA . ARG A 1 126 ? 20.842 5.507 11.158 1.00 55.34 126 ARG A CA 1
ATOM 959 C C . ARG A 1 126 ? 19.509 6.145 10.727 1.00 55.34 126 ARG A C 1
ATOM 961 O O . ARG A 1 126 ? 19.046 7.044 11.408 1.00 55.34 126 ARG A O 1
ATOM 968 N N . HIS A 1 127 ? 18.871 5.668 9.653 1.00 60.44 127 HIS A N 1
ATOM 969 C CA . HIS A 1 127 ? 17.579 6.196 9.181 1.00 60.44 127 HIS A CA 1
ATOM 970 C C . HIS A 1 127 ? 16.369 5.528 9.841 1.00 60.44 127 HIS A C 1
ATOM 972 O O . HIS A 1 127 ? 15.267 6.053 9.754 1.00 60.44 127 HIS A O 1
ATOM 978 N N . LEU A 1 128 ? 16.548 4.364 10.468 1.00 61.28 128 LEU A N 1
ATOM 979 C CA . LEU A 1 1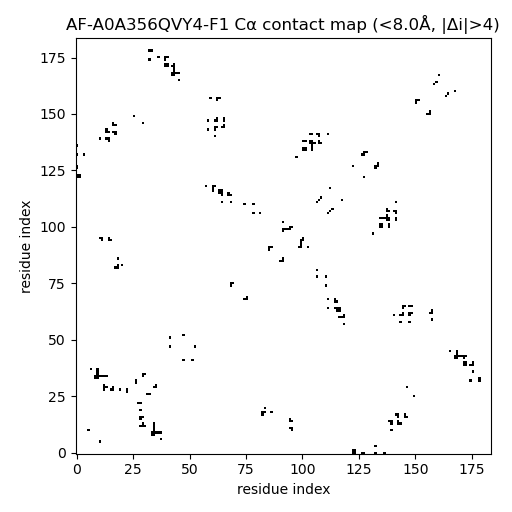28 ? 15.474 3.677 11.194 1.00 61.28 128 LEU A CA 1
ATOM 980 C C . LEU A 1 128 ? 15.339 4.176 12.641 1.00 61.28 128 LEU A C 1
ATOM 982 O O . LEU A 1 128 ? 14.345 3.870 13.289 1.00 61.28 128 LEU A O 1
ATOM 986 N N . LYS A 1 129 ? 16.319 4.951 13.128 1.00 70.75 129 LYS A N 1
ATOM 987 C CA . LYS A 1 129 ? 16.269 5.664 14.414 1.00 70.75 129 LYS A CA 1
ATOM 988 C C . LYS A 1 129 ? 15.575 7.028 14.330 1.00 70.75 129 LYS A C 1
ATOM 990 O O . LYS A 1 129 ? 15.275 7.606 15.365 1.00 70.75 129 LYS A O 1
ATOM 995 N N . ASP A 1 130 ? 15.343 7.540 13.123 1.00 83.75 130 ASP A N 1
ATOM 996 C CA . ASP A 1 130 ? 14.608 8.784 12.903 1.00 83.75 130 ASP A CA 1
ATOM 997 C C . ASP A 1 130 ? 13.104 8.488 12.877 1.00 83.75 130 ASP A C 1
ATOM 999 O O . ASP A 1 130 ? 12.590 7.856 11.947 1.00 83.75 130 ASP A O 1
ATOM 1003 N N . GLU A 1 131 ? 12.402 8.948 13.910 1.00 86.62 131 GLU A N 1
ATOM 1004 C CA . GLU A 1 131 ? 10.960 8.766 14.071 1.00 86.62 131 GLU A CA 1
ATOM 1005 C C . GLU A 1 131 ? 10.168 9.319 12.878 1.00 86.62 131 GLU A C 1
ATOM 1007 O O . GLU A 1 131 ? 9.246 8.665 12.387 1.00 86.62 131 GLU A O 1
ATOM 1012 N N . THR A 1 132 ? 10.599 10.443 12.304 1.00 88.06 132 THR A N 1
ATOM 1013 C CA . THR A 1 132 ? 9.953 11.049 11.131 1.00 88.06 132 THR A CA 1
ATOM 1014 C C . THR A 1 132 ? 10.031 10.122 9.921 1.00 88.06 132 THR A C 1
ATOM 1016 O O . THR A 1 132 ? 9.072 9.984 9.155 1.00 88.06 132 THR A O 1
ATOM 1019 N N . ILE A 1 133 ? 11.172 9.451 9.729 1.00 86.75 133 ILE A N 1
ATOM 1020 C CA . ILE A 1 133 ? 11.340 8.475 8.646 1.00 86.75 133 ILE A CA 1
ATOM 1021 C C . ILE A 1 133 ? 10.461 7.248 8.895 1.00 86.75 133 ILE A C 1
ATOM 1023 O O . ILE A 1 133 ? 9.872 6.729 7.943 1.00 86.75 133 ILE A O 1
ATOM 1027 N N . VAL A 1 134 ? 10.348 6.790 10.143 1.00 88.69 134 VAL A N 1
ATOM 1028 C CA . VAL A 1 134 ? 9.502 5.647 10.513 1.00 88.69 134 VAL A CA 1
ATOM 1029 C C . VAL A 1 134 ? 8.025 5.941 10.244 1.00 88.69 134 VAL A C 1
ATOM 1031 O O . VAL A 1 134 ? 7.358 5.112 9.620 1.00 88.69 134 VAL A O 1
ATOM 1034 N N . LEU A 1 135 ? 7.526 7.118 10.631 1.00 92.62 135 LEU A N 1
ATOM 1035 C CA . LEU A 1 135 ? 6.147 7.536 10.355 1.00 92.62 135 LEU A CA 1
ATOM 1036 C C . LEU A 1 135 ? 5.881 7.596 8.844 1.00 92.62 135 LEU A C 1
ATOM 1038 O O . LEU A 1 135 ? 4.964 6.940 8.350 1.00 92.62 135 LEU A O 1
ATOM 1042 N N . LYS A 1 136 ? 6.758 8.262 8.078 1.00 91.31 136 LYS A N 1
ATOM 1043 C CA . LYS A 1 136 ? 6.672 8.320 6.603 1.00 91.31 136 LYS A CA 1
ATOM 1044 C C . LYS A 1 136 ? 6.614 6.938 5.969 1.00 91.31 136 LYS A C 1
ATOM 1046 O O . LYS A 1 136 ? 5.827 6.684 5.062 1.00 91.31 136 LYS A O 1
ATOM 1051 N N . VAL A 1 137 ? 7.461 6.032 6.442 1.00 90.56 137 VAL A N 1
ATOM 1052 C CA . VAL A 1 137 ? 7.499 4.652 5.970 1.00 90.56 137 VAL A CA 1
ATOM 1053 C C . VAL A 1 137 ? 6.170 3.939 6.224 1.00 90.56 137 VAL A C 1
ATOM 1055 O O . VAL A 1 137 ? 5.649 3.304 5.310 1.00 90.56 137 VAL A O 1
ATOM 1058 N N . ARG A 1 138 ? 5.612 4.044 7.433 1.00 93.44 138 ARG A N 1
ATOM 1059 C CA . ARG A 1 138 ? 4.337 3.405 7.793 1.00 93.44 138 ARG A CA 1
ATOM 1060 C C . ARG A 1 138 ? 3.173 3.966 6.976 1.00 93.44 138 ARG A C 1
ATOM 1062 O O . ARG A 1 138 ? 2.387 3.183 6.451 1.00 93.44 138 ARG A O 1
ATOM 1069 N N . ALA A 1 139 ? 3.120 5.284 6.790 1.00 94.12 139 ALA A N 1
ATOM 1070 C CA . ALA A 1 139 ? 2.119 5.936 5.949 1.00 94.12 139 ALA A CA 1
ATOM 1071 C C . ALA A 1 139 ? 2.184 5.441 4.490 1.00 94.12 139 ALA A C 1
ATOM 1073 O O . ALA A 1 139 ? 1.174 5.038 3.916 1.00 94.12 139 ALA A O 1
ATOM 1074 N N . VAL A 1 140 ? 3.387 5.354 3.908 1.00 92.00 140 VAL A N 1
ATOM 1075 C CA . VAL A 1 140 ? 3.576 4.817 2.546 1.00 92.00 140 VAL A CA 1
ATOM 1076 C C . VAL A 1 140 ? 3.211 3.332 2.453 1.00 92.00 140 VAL A C 1
ATOM 1078 O O . VAL A 1 140 ? 2.670 2.895 1.438 1.00 92.00 140 VAL A O 1
ATOM 1081 N N . LEU A 1 141 ? 3.476 2.532 3.489 1.00 93.00 141 LEU A N 1
ATOM 1082 C CA . LEU A 1 141 ? 3.043 1.133 3.506 1.00 93.00 141 LEU A CA 1
ATOM 1083 C C . LEU A 1 141 ? 1.516 1.003 3.562 1.00 93.00 141 LEU A C 1
ATOM 1085 O O . LEU A 1 141 ? 0.971 0.122 2.897 1.00 93.00 141 LEU A O 1
ATOM 1089 N N . LEU A 1 142 ? 0.824 1.874 4.305 1.00 94.12 142 LEU A N 1
ATOM 1090 C CA . LEU A 1 142 ? -0.640 1.923 4.304 1.00 94.12 142 LEU A CA 1
ATOM 1091 C C . LEU A 1 142 ? -1.180 2.245 2.905 1.00 94.12 142 LEU A C 1
ATOM 1093 O O . LEU A 1 142 ? -2.034 1.511 2.404 1.00 94.12 142 LEU A O 1
ATOM 1097 N N . ALA A 1 143 ? -0.613 3.256 2.237 1.00 92.44 143 ALA A N 1
ATOM 1098 C CA . ALA A 1 143 ? -0.925 3.575 0.841 1.00 92.44 143 ALA A CA 1
ATOM 1099 C C . ALA A 1 143 ? -0.685 2.383 -0.098 1.00 92.44 143 ALA A C 1
ATOM 1101 O O . ALA A 1 143 ? -1.521 2.058 -0.937 1.00 92.44 143 ALA A O 1
ATOM 1102 N N . GLY A 1 144 ? 0.425 1.663 0.069 1.00 91.88 144 GLY A N 1
ATOM 1103 C CA . GLY A 1 144 ? 0.715 0.476 -0.734 1.00 91.88 144 GLY A CA 1
ATOM 1104 C C . GLY A 1 144 ? -0.277 -0.676 -0.510 1.00 91.88 144 GLY A C 1
ATOM 1105 O O . GLY A 1 144 ? -0.626 -1.382 -1.459 1.00 91.88 144 GLY A O 1
ATOM 1106 N N . VAL A 1 145 ? -0.796 -0.848 0.711 1.00 92.50 145 VAL A N 1
ATOM 1107 C CA . VAL A 1 145 ? -1.894 -1.793 0.981 1.00 92.50 145 VAL A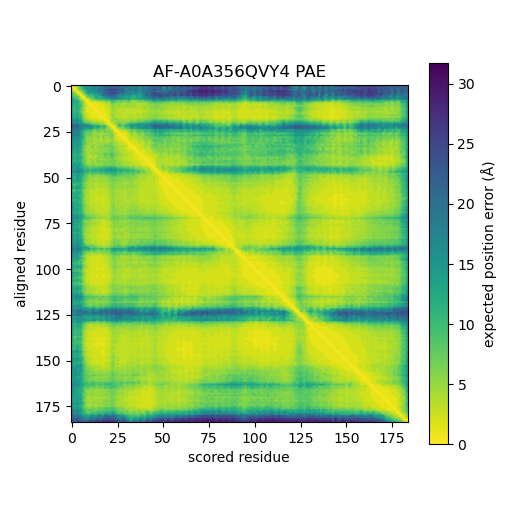 CA 1
ATOM 1108 C C . VAL A 1 145 ? -3.193 -1.327 0.322 1.00 92.50 145 VAL A C 1
ATOM 1110 O O . VAL A 1 145 ? -3.872 -2.152 -0.289 1.00 92.50 145 VAL A O 1
ATOM 1113 N N . ARG A 1 146 ? -3.519 -0.029 0.352 1.00 91.06 146 ARG A N 1
ATOM 1114 C CA . ARG A 1 146 ? -4.668 0.528 -0.387 1.00 91.06 146 ARG A CA 1
ATOM 1115 C C . ARG A 1 146 ? -4.543 0.308 -1.898 1.00 91.06 146 ARG A C 1
ATOM 1117 O O . ARG A 1 146 ? -5.501 -0.152 -2.519 1.00 91.06 146 ARG A O 1
ATOM 1124 N N . ALA A 1 147 ? -3.363 0.522 -2.475 1.00 89.31 147 ALA A N 1
ATOM 1125 C CA . ALA A 1 147 ? -3.093 0.212 -3.879 1.00 89.31 147 ALA A CA 1
ATOM 1126 C C . ALA A 1 147 ? -3.267 -1.289 -4.182 1.00 89.31 147 ALA A C 1
ATOM 1128 O O . ALA A 1 147 ? -3.764 -1.663 -5.244 1.00 89.31 147 ALA A O 1
ATOM 1129 N N . ALA A 1 148 ? -2.934 -2.174 -3.237 1.00 91.25 148 ALA A N 1
ATOM 1130 C CA . ALA A 1 148 ? -3.217 -3.602 -3.373 1.00 91.25 148 ALA A CA 1
ATOM 1131 C C . ALA A 1 148 ? -4.724 -3.925 -3.321 1.00 91.25 148 ALA A C 1
ATOM 1133 O O . ALA A 1 148 ? -5.154 -4.888 -3.962 1.00 91.25 148 ALA A O 1
ATOM 1134 N N . TYR A 1 149 ? -5.531 -3.138 -2.595 1.00 89.62 149 TYR A N 1
ATOM 1135 C CA . TYR A 1 149 ? -6.996 -3.234 -2.638 1.00 89.62 149 TYR A CA 1
ATOM 1136 C C . TYR A 1 149 ? -7.524 -2.862 -4.022 1.00 89.62 149 TYR A C 1
ATOM 1138 O O . TYR A 1 149 ? -8.206 -3.688 -4.623 1.00 89.62 149 TYR A O 1
ATOM 1146 N N . LEU A 1 150 ? -7.105 -1.710 -4.557 1.00 87.06 150 LEU A N 1
ATOM 1147 C CA . LEU A 1 150 ? -7.451 -1.267 -5.914 1.00 87.06 150 LEU A CA 1
ATOM 1148 C C . LEU A 1 150 ? -7.079 -2.320 -6.961 1.00 87.06 150 LEU A C 1
ATOM 1150 O O . LEU A 1 150 ? -7.896 -2.725 -7.785 1.00 87.06 150 LEU A O 1
ATOM 1154 N N . PHE A 1 151 ? -5.851 -2.842 -6.882 1.00 88.00 151 PHE A N 1
ATOM 1155 C CA . PHE A 1 151 ? -5.397 -3.905 -7.770 1.00 88.00 151 PHE A CA 1
ATOM 1156 C C . PHE A 1 151 ? -6.316 -5.128 -7.693 1.00 88.00 151 PHE A C 1
ATOM 1158 O O . PHE A 1 151 ? -6.666 -5.694 -8.722 1.00 88.00 151 PHE A O 1
ATOM 1165 N N . HIS A 1 152 ? -6.737 -5.538 -6.495 1.00 89.38 152 HIS A N 1
ATOM 1166 C CA . HIS A 1 152 ? -7.641 -6.672 -6.321 1.00 89.38 152 HIS A CA 1
ATOM 1167 C C . HIS A 1 152 ? -9.053 -6.423 -6.872 1.00 89.38 152 HIS A C 1
ATOM 1169 O O . HIS A 1 152 ? -9.628 -7.351 -7.455 1.00 89.38 152 HIS A O 1
ATOM 1175 N N . GLU A 1 153 ? -9.589 -5.219 -6.663 1.00 86.38 153 GLU A N 1
ATOM 1176 C CA . GLU A 1 153 ? -10.906 -4.757 -7.130 1.00 86.38 153 GLU A CA 1
ATOM 1177 C C . GLU A 1 153 ? -10.981 -4.762 -8.660 1.00 86.38 153 GLU A C 1
ATOM 1179 O O . GLU A 1 153 ? -11.943 -5.276 -9.222 1.00 86.38 153 GLU A O 1
ATOM 1184 N N . LEU A 1 154 ? -9.892 -4.380 -9.332 1.00 86.12 154 LEU A N 1
ATOM 1185 C CA . LEU A 1 154 ? -9.720 -4.500 -10.785 1.00 86.12 154 LEU A CA 1
ATOM 1186 C C . LEU A 1 154 ? -9.457 -5.935 -11.291 1.00 86.12 154 LEU A C 1
ATOM 1188 O O . LEU A 1 154 ? -9.035 -6.145 -12.428 1.00 86.12 154 LEU A O 1
ATOM 1192 N N . GLY A 1 155 ? -9.640 -6.955 -10.450 1.00 87.12 155 GLY A N 1
ATOM 1193 C CA . GLY A 1 155 ? -9.395 -8.356 -10.813 1.00 87.12 155 GLY A CA 1
ATOM 1194 C C . GLY A 1 155 ? -7.923 -8.784 -10.754 1.00 87.12 155 GLY A C 1
ATOM 1195 O O . GLY A 1 155 ? -7.600 -9.929 -11.073 1.00 87.12 155 GLY A O 1
ATOM 1196 N N . GLY A 1 156 ? -7.031 -7.914 -10.283 1.00 87.94 156 GLY A N 1
ATOM 1197 C CA . GLY A 1 156 ? -5.608 -8.170 -10.100 1.00 87.94 156 GLY A CA 1
ATOM 1198 C C . GLY A 1 156 ? -5.303 -9.232 -9.042 1.00 87.94 156 GLY A C 1
ATOM 1199 O O . GLY A 1 156 ? -5.946 -9.338 -7.991 1.00 87.94 156 GLY A O 1
ATOM 1200 N N . ARG A 1 157 ? -4.307 -10.078 -9.310 1.00 89.62 157 ARG A N 1
ATOM 1201 C CA . ARG A 1 157 ? -3.893 -11.208 -8.471 1.00 89.62 157 ARG A CA 1
ATOM 1202 C C . ARG A 1 157 ? -2.369 -11.344 -8.463 1.00 89.62 157 ARG A C 1
ATOM 1204 O O . ARG A 1 157 ? -1.702 -11.150 -9.472 1.00 89.62 157 ARG A O 1
ATOM 1211 N N . LYS A 1 158 ? -1.812 -11.795 -7.332 1.00 89.44 158 LYS A N 1
ATOM 1212 C CA . LYS A 1 158 ? -0.365 -12.054 -7.145 1.00 89.44 158 LYS A CA 1
ATOM 1213 C C . LYS A 1 158 ? 0.274 -12.871 -8.281 1.00 89.44 158 LYS A C 1
ATOM 1215 O O . LYS A 1 158 ? 1.373 -12.549 -8.715 1.00 89.44 158 LYS A O 1
ATOM 1220 N N . TRP A 1 159 ? -0.399 -13.914 -8.773 1.00 89.25 159 TRP A N 1
ATOM 1221 C CA . TRP A 1 159 ? 0.151 -14.776 -9.826 1.00 89.25 159 TRP A CA 1
ATOM 1222 C C . TRP A 1 159 ? 0.306 -14.048 -11.168 1.00 89.25 159 TRP A C 1
ATOM 1224 O O . TRP A 1 159 ? 1.233 -14.361 -11.906 1.00 89.25 159 TRP A O 1
ATOM 1234 N N . GLN A 1 160 ? -0.523 -13.039 -11.462 1.00 87.31 160 GLN A N 1
ATOM 1235 C CA . GLN A 1 160 ? -0.385 -12.226 -12.676 1.00 87.31 160 GLN A CA 1
ATOM 1236 C C . GLN A 1 160 ? 0.899 -11.390 -12.644 1.00 87.31 160 GLN A C 1
ATOM 1238 O O . GLN A 1 160 ? 1.484 -11.138 -13.690 1.00 87.31 160 GLN A O 1
ATOM 1243 N N . ILE A 1 161 ? 1.389 -11.019 -11.456 1.00 85.12 161 ILE A N 1
ATOM 1244 C CA . ILE A 1 161 ? 2.677 -10.329 -11.305 1.00 85.12 161 ILE A CA 1
ATOM 1245 C C . ILE A 1 161 ? 3.847 -11.283 -11.555 1.00 85.12 161 ILE A C 1
ATOM 1247 O O . ILE A 1 161 ? 4.820 -10.914 -12.211 1.00 85.12 161 ILE A O 1
ATOM 1251 N N . LEU A 1 162 ? 3.738 -12.520 -11.064 1.00 82.88 162 LEU A N 1
ATOM 1252 C CA . LEU A 1 162 ? 4.786 -13.534 -11.198 1.00 82.88 162 LEU A CA 1
ATOM 1253 C C . LEU A 1 162 ? 4.876 -14.091 -12.628 1.00 82.88 162 LEU A C 1
ATOM 1255 O O . LEU A 1 162 ? 5.967 -14.180 -13.181 1.00 82.88 162 LEU A O 1
ATOM 1259 N N . LEU A 1 163 ? 3.736 -14.428 -13.238 1.00 85.50 163 LEU A N 1
ATOM 1260 C CA . LEU A 1 163 ? 3.664 -15.045 -14.569 1.00 85.50 163 LEU A CA 1
ATOM 1261 C C . LEU A 1 163 ? 3.571 -14.013 -15.702 1.00 85.50 163 LEU A C 1
ATOM 1263 O O . LEU A 1 163 ? 3.980 -14.275 -16.828 1.00 85.50 163 LEU A O 1
ATOM 1267 N N . GLY A 1 164 ? 3.052 -12.819 -15.417 1.00 82.81 164 GLY A N 1
ATOM 1268 C CA . GLY A 1 164 ? 2.846 -11.750 -16.395 1.00 82.81 164 GLY A CA 1
ATOM 1269 C C . GLY A 1 164 ? 3.994 -10.750 -16.485 1.00 82.81 164 GLY A C 1
ATOM 1270 O O . GLY A 1 164 ? 3.782 -9.657 -17.005 1.00 82.81 164 GLY A O 1
ATOM 1271 N N . ARG A 1 165 ? 5.201 -11.080 -15.997 1.00 82.94 165 ARG A N 1
ATOM 1272 C CA . ARG A 1 165 ? 6.312 -10.118 -15.871 1.00 82.94 165 ARG A CA 1
ATOM 1273 C C . ARG A 1 165 ? 6.623 -9.382 -17.176 1.00 82.94 165 ARG A C 1
ATOM 1275 O O . ARG A 1 165 ? 6.798 -8.169 -17.146 1.00 82.94 165 ARG A O 1
ATOM 1282 N N . LYS A 1 166 ? 6.637 -10.097 -18.308 1.00 85.56 166 LYS A N 1
ATOM 1283 C CA . LYS A 1 166 ? 6.865 -9.506 -19.638 1.00 85.56 166 LYS A CA 1
ATOM 1284 C C . LYS A 1 166 ? 5.755 -8.521 -20.019 1.00 85.56 166 LYS A C 1
ATOM 1286 O O . LYS A 1 166 ? 6.050 -7.381 -20.345 1.00 85.56 166 LYS A O 1
ATOM 1291 N N . ARG A 1 167 ? 4.487 -8.927 -19.879 1.00 87.38 167 ARG A N 1
ATOM 1292 C CA . ARG A 1 167 ? 3.323 -8.071 -20.174 1.00 87.38 167 ARG A CA 1
ATOM 1293 C C . ARG A 1 167 ? 3.304 -6.815 -19.302 1.00 87.38 167 ARG A C 1
ATOM 1295 O O . ARG A 1 167 ? 3.046 -5.734 -19.810 1.00 87.38 167 ARG A O 1
ATOM 1302 N N . LEU A 1 168 ? 3.615 -6.949 -18.012 1.00 85.94 168 LEU A N 1
ATOM 1303 C CA . LEU A 1 168 ? 3.720 -5.813 -17.094 1.00 85.94 168 LEU A CA 1
ATOM 1304 C C . LEU A 1 168 ? 4.849 -4.860 -17.488 1.00 85.94 168 LEU A C 1
ATOM 1306 O O . LEU A 1 168 ? 4.655 -3.650 -17.445 1.00 85.94 168 LEU A O 1
ATOM 1310 N N . ALA A 1 169 ? 6.008 -5.393 -17.882 1.00 87.31 169 ALA A N 1
ATOM 1311 C CA . ALA A 1 169 ? 7.128 -4.576 -18.334 1.00 87.31 169 ALA A CA 1
ATOM 1312 C C . ALA A 1 169 ? 6.795 -3.812 -19.626 1.00 87.31 169 ALA A C 1
ATOM 1314 O O . ALA A 1 169 ? 7.094 -2.623 -19.717 1.00 87.31 169 ALA A O 1
ATOM 1315 N N . ASP A 1 170 ? 6.134 -4.467 -20.583 1.00 89.38 170 ASP A N 1
ATOM 1316 C CA . ASP A 1 170 ? 5.711 -3.846 -21.841 1.00 89.38 170 ASP A CA 1
ATOM 1317 C C . ASP A 1 170 ? 4.665 -2.742 -21.595 1.00 89.38 170 ASP A C 1
ATOM 1319 O O . ASP A 1 170 ? 4.799 -1.642 -22.130 1.00 89.38 170 ASP A O 1
ATOM 1323 N N . SER A 1 171 ? 3.667 -2.983 -20.735 1.00 88.25 171 SER A N 1
ATOM 1324 C CA . SER A 1 171 ? 2.680 -1.960 -20.351 1.00 88.25 171 SER A CA 1
ATOM 1325 C C . SER A 1 171 ? 3.315 -0.784 -19.610 1.00 88.25 171 SER A C 1
ATOM 1327 O O . SER A 1 171 ? 3.029 0.364 -19.936 1.00 88.25 171 SER A O 1
ATOM 1329 N N . ALA A 1 172 ? 4.204 -1.049 -18.647 1.00 87.56 172 ALA A N 1
ATOM 1330 C CA . ALA A 1 172 ? 4.909 0.009 -17.927 1.00 87.56 172 ALA A CA 1
ATOM 1331 C C . ALA A 1 172 ? 5.744 0.871 -18.880 1.00 87.56 172 ALA A C 1
ATOM 1333 O O . ALA A 1 172 ? 5.782 2.086 -18.722 1.00 87.56 172 ALA A O 1
ATOM 1334 N N . ARG A 1 173 ? 6.359 0.264 -19.903 1.00 88.56 173 ARG A N 1
ATOM 1335 C CA . ARG A 1 173 ? 7.113 1.001 -20.919 1.00 88.56 173 ARG A CA 1
ATOM 1336 C C . ARG A 1 173 ? 6.223 1.909 -21.762 1.00 88.56 173 ARG A C 1
ATOM 1338 O O . ARG A 1 173 ? 6.545 3.078 -21.902 1.00 88.56 173 ARG A O 1
ATOM 1345 N N . ARG A 1 174 ? 5.064 1.417 -22.210 1.00 88.81 174 ARG A N 1
ATOM 1346 C CA . ARG A 1 174 ? 4.082 2.242 -22.938 1.00 88.81 174 ARG A CA 1
ATOM 1347 C C . ARG A 1 174 ? 3.628 3.458 -22.130 1.00 88.81 174 ARG A C 1
ATOM 1349 O O . ARG A 1 174 ? 3.504 4.537 -22.690 1.00 88.81 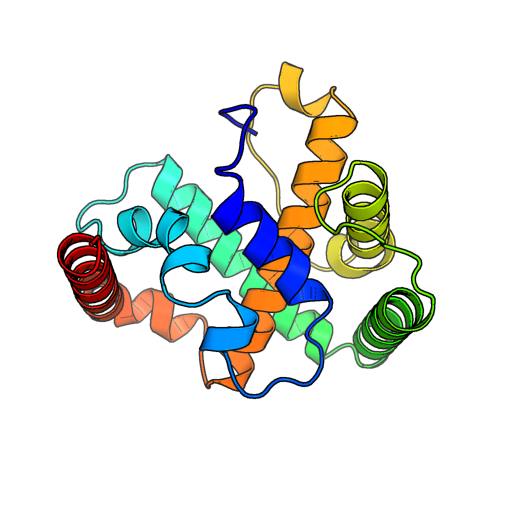174 ARG A O 1
ATOM 1356 N N . LEU A 1 175 ? 3.398 3.288 -20.827 1.00 86.81 175 LEU A N 1
ATOM 1357 C CA . LEU A 1 175 ? 3.005 4.389 -19.941 1.00 86.81 175 LEU A CA 1
ATOM 1358 C C . LEU A 1 175 ? 4.141 5.403 -19.731 1.00 86.81 175 LEU A C 1
ATOM 1360 O O . LEU A 1 175 ? 3.887 6.603 -19.723 1.00 86.81 175 LEU A O 1
ATOM 1364 N N . LEU A 1 176 ? 5.389 4.936 -19.602 1.00 86.62 176 LEU A N 1
ATOM 1365 C CA . LEU A 1 176 ? 6.571 5.807 -19.530 1.00 86.62 176 LEU A CA 1
ATOM 1366 C C . LEU A 1 176 ? 6.760 6.626 -20.815 1.00 86.62 176 LEU A C 1
ATOM 1368 O O . LEU A 1 176 ? 7.045 7.822 -20.746 1.00 86.62 176 LEU A O 1
ATOM 1372 N N . ASP A 1 177 ? 6.580 5.988 -21.972 1.00 86.06 177 ASP A N 1
ATOM 1373 C CA . ASP A 1 177 ? 6.696 6.633 -23.280 1.00 86.06 177 ASP A CA 1
ATOM 1374 C C . ASP A 1 177 ? 5.569 7.668 -23.472 1.00 86.06 177 ASP A C 1
ATOM 1376 O O . ASP A 1 177 ? 5.829 8.798 -23.881 1.00 86.06 177 ASP A O 1
ATOM 1380 N N . ALA A 1 178 ? 4.331 7.328 -23.092 1.00 81.38 178 ALA A N 1
ATOM 1381 C CA . ALA A 1 178 ? 3.189 8.244 -23.138 1.00 81.38 178 ALA A CA 1
ATOM 1382 C C . ALA A 1 178 ? 3.370 9.466 -22.222 1.00 81.38 178 ALA A C 1
ATOM 1384 O O . ALA A 1 178 ? 3.075 10.586 -22.628 1.00 81.38 178 ALA A O 1
ATOM 1385 N N . HIS A 1 179 ? 3.909 9.274 -21.014 1.00 76.25 179 HIS A N 1
ATOM 1386 C CA . HIS A 1 179 ? 4.225 10.377 -20.101 1.00 76.25 179 HIS A CA 1
ATOM 1387 C C . HIS A 1 179 ? 5.319 11.298 -20.664 1.00 76.25 179 HIS A C 1
ATOM 1389 O O . HIS A 1 179 ? 5.231 12.514 -20.527 1.00 76.25 179 HIS A O 1
ATOM 1395 N N . SER A 1 180 ? 6.314 10.729 -21.349 1.00 70.94 180 SER A N 1
ATOM 1396 C CA . SER A 1 180 ? 7.407 11.491 -21.964 1.00 70.94 180 SER A CA 1
ATOM 1397 C C . SER A 1 180 ? 6.956 12.295 -23.194 1.00 70.94 180 SER A C 1
ATOM 1399 O O . SER A 1 180 ? 7.577 13.300 -23.518 1.00 70.94 180 SER A O 1
ATOM 1401 N N . MET A 1 181 ? 5.878 11.875 -23.871 1.00 60.94 181 MET A N 1
ATOM 1402 C CA . MET A 1 181 ? 5.299 12.576 -25.029 1.00 60.94 181 MET A CA 1
ATOM 1403 C C . MET A 1 181 ? 4.177 13.566 -24.671 1.00 60.94 181 MET A C 1
ATOM 1405 O O . MET A 1 181 ? 3.859 14.428 -25.484 1.00 60.94 181 MET A O 1
ATOM 1409 N N . GLY A 1 182 ? 3.578 13.455 -23.482 1.00 57.62 182 GLY A N 1
ATOM 1410 C CA . GLY A 1 182 ? 2.508 14.339 -22.996 1.00 57.62 182 GLY A CA 1
ATOM 1411 C C . GLY A 1 182 ? 2.982 15.524 -22.146 1.00 57.62 182 GLY A C 1
ATOM 1412 O O . GLY A 1 182 ? 2.149 16.222 -21.579 1.00 57.62 182 GLY A O 1
ATOM 1413 N N . GLY A 1 183 ? 4.295 15.730 -22.009 1.00 48.41 183 GLY A N 1
ATOM 1414 C CA . GLY A 1 183 ? 4.872 16.879 -21.310 1.00 48.41 183 GLY A CA 1
ATOM 1415 C C . GLY A 1 183 ? 4.965 18.114 -22.209 1.00 48.41 183 GLY A C 1
ATOM 1416 O O . GLY A 1 183 ? 6.056 18.420 -22.685 1.00 48.41 183 GLY A O 1
ATOM 1417 N N . TYR A 1 184 ? 3.838 18.796 -22.429 1.00 37.09 184 TYR A N 1
ATOM 1418 C CA . TYR A 1 184 ? 3.741 20.194 -22.875 1.00 37.09 184 TYR A CA 1
ATOM 1419 C C . TYR A 1 184 ? 2.664 20.906 -22.061 1.00 37.09 184 TYR A C 1
ATOM 1421 O O . TYR A 1 184 ? 1.594 20.291 -21.855 1.00 37.09 184 TYR A O 1
#

pLDDT: mean 82.41, std 12.89, range [35.03, 95.0]

Mean predicted aligned error: 6.9 Å

Radius of gyration: 16.24 Å; Cα contacts (8 Å, |Δi|>4): 179; chains: 1; bounding box: 36×35×40 Å